Protein AF-F7T4Z5-F1 (afdb_monomer)

Sequence (200 aa):
MTIPRAWQRGQALVEALVLLPVLILSFMAVAWLGQLLFTAQEAAVASRSAAMVAAVGGGVPARSGSFVLAGSSVDAGVPRLAPLQAEWLGAEARRVSVTAHADMAGVGPWGAVRIERRTRVAAGAGNAEGDDDVRRRIGAAEISWTRTAERSLSLARDIRGQGMVVDSPWGRPALSLDWLSSWADVVPAQGLARNGRVTR

Organism: NCBI:txid1003200

Secondary structure (DSSP, 8-state):
----HHHHHHHHHHHHHHHHHHHHHHHHHHHHHHHHHHHHHHHHHHHHHHHHHHHHTPPPPSEETTEEEEEEEEE---GGGHHHHHHHH-TT-EEEEEEEEEEEPP-TT---EEEEEEEEEEES----SSHHHHHHHHHH-IIIIIHHHHHHHHHHHHHHHHHHHHHGGGTPPPPP--TTGGGTT-S-GGGGGGGGGS--

Radius of gyration: 31.34 Å; Cα contacts (8 Å, |Δi|>4): 206; chains: 1; bounding box: 72×48×90 Å

Solvent-accessible surface area (backbone atoms only — not comparable to full-atom values): 11489 Å² total; per-residue (Å²): 138,81,80,65,70,73,67,53,59,61,48,52,53,55,51,47,67,54,48,51,58,52,51,51,53,48,53,51,50,52,53,51,48,50,53,51,53,51,52,52,50,52,29,43,51,52,10,44,54,40,25,52,40,36,39,79,67,44,77,57,58,64,56,56,89,85,28,41,39,50,67,49,75,44,72,60,66,52,83,93,47,35,71,61,45,28,64,61,23,33,83,72,25,26,30,25,35,14,34,15,36,39,80,42,82,43,64,88,93,45,66,70,45,7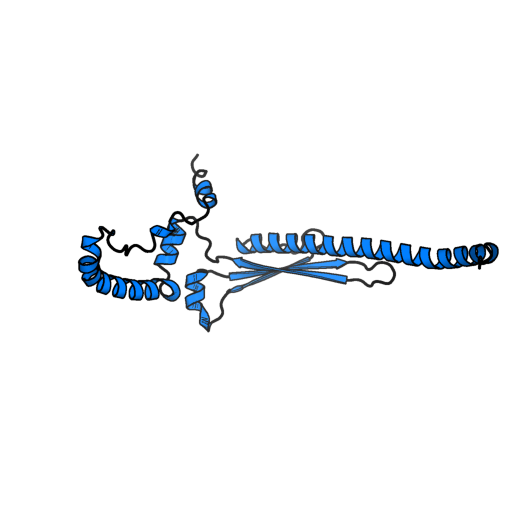6,46,77,28,75,32,75,40,68,17,62,38,54,80,54,88,34,68,70,47,44,51,52,51,53,67,65,21,52,90,81,40,35,56,59,48,51,57,51,50,51,52,49,54,62,46,48,71,58,46,52,72,69,38,52,89,72,72,61,78,79,84,80,81,69,74,65,70,76,52,65,82,74,61,72,71,76,53,66,64,68,74,78,73,83,83,132

Nearest PDB structures (foldseek):
  6yfe-assembly1_AB  TM=4.810E-01  e=9.846E-01  Beihai levi-like virus 19
  6yfl-assembly1_AB  TM=2.991E-01  e=1.621E+00  Leviviridae sp.
  8ow1-assembly1_PP  TM=4.923E-01  e=5.996E+00  Saccharomyces cerevisiae
  6yf9-assembly1_AA  TM=3.437E-01  e=6.791E+00  Leviviridae sp.

Mean predicted aligned error: 12.9 Å

Foldseek 3Di:
DDDDCVVVVVVVVVVCVVVVVVVVVVVVVVVVVVVVVVVLVVQQVLFVVLQVCVLVPHDRDQDDVQKGKDKDKAQPDDPVCLLVQCLQFNNPWIKIKMKIKHWAQDDDPGHIDIHIDMDIDGRSTDDALALVRVLVSQCVSVPPHPVVLVVVLVVLVVVQVVVCVVCVVVPDDRDDSPPRVVCSPVDPCPSVVPVPPPDD

Structure (mmCIF, N/CA/C/O backbone):
data_AF-F7T4Z5-F1
#
_entry.id   AF-F7T4Z5-F1
#
loop_
_atom_site.group_PDB
_atom_site.id
_atom_site.type_symbol
_atom_site.label_atom_id
_atom_site.label_alt_id
_atom_site.label_comp_id
_atom_site.label_asym_id
_atom_site.label_entity_id
_atom_site.label_seq_id
_atom_site.pdbx_PDB_ins_code
_atom_site.Cartn_x
_atom_site.Cartn_y
_atom_site.Cartn_z
_atom_site.occupancy
_atom_site.B_iso_or_equiv
_atom_site.auth_seq_id
_atom_site.auth_comp_id
_atom_site.auth_asym_id
_atom_site.auth_atom_id
_atom_site.pdbx_PDB_model_num
ATOM 1 N N . MET A 1 1 ? -6.852 12.782 -63.621 1.00 44.59 1 MET A N 1
ATOM 2 C CA . MET A 1 1 ? -5.514 13.372 -63.404 1.00 44.59 1 MET A CA 1
ATOM 3 C C . MET A 1 1 ? -4.662 12.320 -62.699 1.00 44.59 1 MET A C 1
ATOM 5 O O . MET A 1 1 ? -4.767 12.144 -61.496 1.00 44.59 1 MET A O 1
ATOM 9 N N . THR A 1 2 ? -3.960 11.493 -63.471 1.00 57.84 2 THR A N 1
ATOM 10 C CA . THR A 1 2 ? -3.199 10.331 -62.983 1.00 57.84 2 THR A CA 1
ATOM 11 C C . THR A 1 2 ? -1.746 10.737 -62.775 1.00 57.84 2 THR A C 1
ATOM 13 O O . THR A 1 2 ? -1.051 11.034 -63.744 1.00 57.84 2 THR A O 1
ATOM 16 N N . ILE A 1 3 ? -1.297 10.777 -61.520 1.00 59.94 3 ILE A N 1
A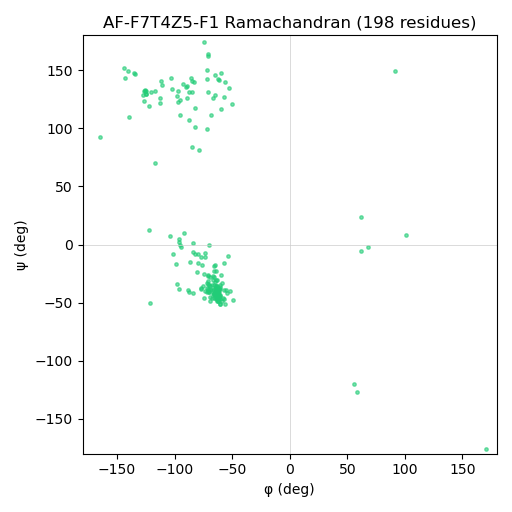TOM 17 C CA . ILE A 1 3 ? 0.093 11.100 -61.177 1.00 59.94 3 ILE A CA 1
ATOM 18 C C . ILE A 1 3 ? 1.007 9.986 -61.738 1.00 59.94 3 ILE A C 1
ATOM 20 O O . ILE A 1 3 ? 0.725 8.805 -61.514 1.00 59.94 3 ILE A O 1
ATOM 24 N N . PRO A 1 4 ? 2.073 10.311 -62.495 1.00 56.06 4 PRO A N 1
ATOM 25 C CA . PRO A 1 4 ? 2.935 9.315 -63.127 1.00 56.06 4 PRO A CA 1
ATOM 26 C C . PRO A 1 4 ? 3.729 8.497 -62.090 1.00 56.06 4 PRO A C 1
ATOM 28 O O . PRO A 1 4 ? 4.479 9.038 -61.280 1.00 56.06 4 PRO A O 1
ATOM 31 N N . ARG A 1 5 ? 3.618 7.161 -62.171 1.00 59.53 5 ARG A N 1
ATOM 32 C CA . ARG A 1 5 ? 4.220 6.163 -61.252 1.00 59.53 5 ARG A CA 1
ATOM 33 C C . ARG A 1 5 ? 5.751 6.244 -61.100 1.00 59.53 5 ARG A C 1
ATOM 35 O O . ARG A 1 5 ? 6.305 5.667 -60.170 1.00 59.53 5 ARG A O 1
ATOM 42 N N . ALA A 1 6 ? 6.450 6.939 -61.998 1.00 56.78 6 ALA A N 1
ATOM 43 C CA . ALA A 1 6 ? 7.904 7.103 -61.943 1.00 56.78 6 ALA A CA 1
ATOM 44 C C . ALA A 1 6 ? 8.358 8.034 -60.802 1.00 56.78 6 ALA A C 1
ATOM 46 O O . ALA A 1 6 ? 9.392 7.779 -60.192 1.00 56.78 6 ALA A O 1
ATOM 47 N N . TRP A 1 7 ? 7.558 9.051 -60.455 1.00 54.44 7 TRP A N 1
ATOM 48 C CA . TRP A 1 7 ? 7.845 9.955 -59.331 1.00 54.44 7 TRP A CA 1
ATOM 49 C C . TRP A 1 7 ? 7.592 9.293 -57.965 1.00 54.44 7 TRP A C 1
ATOM 51 O O . TRP A 1 7 ? 8.262 9.611 -56.988 1.00 54.44 7 TRP A O 1
ATOM 61 N N . GLN A 1 8 ? 6.711 8.288 -57.905 1.00 57.81 8 GLN A N 1
ATOM 62 C CA . GLN A 1 8 ? 6.463 7.496 -56.692 1.00 57.81 8 GLN A CA 1
ATOM 63 C C . GLN A 1 8 ? 7.630 6.563 -56.318 1.00 57.81 8 GLN A C 1
ATOM 65 O O . GLN A 1 8 ? 7.797 6.249 -55.143 1.00 57.81 8 GLN A O 1
ATOM 70 N N . ARG A 1 9 ? 8.460 6.122 -57.279 1.00 59.25 9 ARG A N 1
ATOM 71 C CA . ARG A 1 9 ? 9.546 5.151 -57.017 1.00 59.25 9 ARG A CA 1
ATOM 72 C C . ARG A 1 9 ? 10.717 5.733 -56.219 1.00 59.25 9 ARG A C 1
ATOM 74 O O . ARG A 1 9 ? 11.269 5.029 -55.382 1.00 59.25 9 ARG A O 1
ATOM 81 N N . GLY A 1 10 ? 11.085 6.993 -56.459 1.00 65.81 10 GLY A N 1
ATOM 82 C CA . GLY A 1 10 ? 12.142 7.671 -55.694 1.00 65.81 10 GLY A CA 1
ATOM 83 C C . GLY A 1 10 ? 11.664 8.123 -54.313 1.00 65.81 10 GLY A C 1
ATOM 84 O O . GLY A 1 10 ? 12.386 7.990 -53.328 1.00 65.81 10 GLY A O 1
ATOM 85 N N . GLN A 1 11 ? 10.412 8.581 -54.231 1.00 79.19 11 GLN A N 1
ATOM 86 C CA . GLN A 1 11 ? 9.795 9.008 -52.978 1.00 79.19 11 GLN A CA 1
ATOM 87 C C . GLN A 1 11 ? 9.609 7.844 -52.001 1.00 79.19 11 GLN A C 1
ATOM 89 O O . GLN A 1 11 ? 9.943 7.994 -50.833 1.00 79.19 11 GLN A O 1
ATOM 94 N N . ALA A 1 12 ? 9.169 6.673 -52.473 1.00 78.69 12 ALA A N 1
ATOM 95 C CA . ALA A 1 12 ? 8.997 5.499 -51.618 1.00 78.69 12 ALA A CA 1
ATOM 96 C C . ALA A 1 12 ? 10.311 5.048 -50.956 1.00 78.69 12 ALA A C 1
ATOM 98 O O . ALA A 1 12 ? 10.293 4.601 -49.813 1.00 78.69 12 ALA A O 1
ATOM 99 N N . LEU A 1 13 ? 11.455 5.187 -51.641 1.00 83.81 13 LEU A N 1
ATOM 100 C CA . LEU A 1 13 ? 12.763 4.851 -51.072 1.00 83.81 13 LEU A CA 1
ATOM 101 C C . LEU A 1 13 ? 13.163 5.836 -49.964 1.00 83.81 13 LEU A C 1
ATOM 103 O O . LEU A 1 13 ? 13.613 5.410 -48.906 1.00 83.81 13 LEU A O 1
ATOM 107 N N . VAL A 1 14 ? 12.981 7.140 -50.197 1.00 83.62 14 VAL A N 1
ATOM 108 C CA . VAL A 1 14 ? 13.283 8.187 -49.205 1.00 83.62 14 VAL A CA 1
ATOM 109 C C . VAL A 1 14 ? 12.344 8.084 -48.004 1.00 83.62 14 VAL A C 1
ATOM 111 O O . VAL A 1 14 ? 12.788 8.157 -46.862 1.00 83.62 14 VAL A O 1
ATOM 114 N N . GLU A 1 15 ? 11.057 7.853 -48.250 1.00 84.50 15 GLU A N 1
ATOM 115 C CA . GLU A 1 15 ? 10.052 7.651 -47.212 1.00 84.50 15 GLU A CA 1
ATOM 116 C C . GLU A 1 15 ? 10.359 6.394 -46.390 1.00 84.50 15 GLU A C 1
ATOM 118 O O . GLU A 1 15 ? 10.383 6.463 -45.166 1.00 84.50 15 GLU A O 1
ATOM 123 N N . ALA A 1 16 ? 10.712 5.274 -47.031 1.00 86.88 16 ALA A N 1
ATOM 124 C CA . ALA A 1 16 ? 11.144 4.067 -46.328 1.00 86.88 16 ALA A CA 1
ATOM 125 C C . ALA A 1 16 ? 12.423 4.297 -45.507 1.00 86.88 16 ALA A C 1
ATOM 127 O O . ALA A 1 16 ? 12.509 3.824 -44.375 1.00 86.88 16 ALA A O 1
ATOM 128 N N . LEU A 1 17 ? 13.390 5.057 -46.033 1.00 91.75 17 LEU A N 1
ATOM 129 C CA . LEU A 1 17 ? 14.636 5.375 -45.331 1.00 91.75 17 LEU A CA 1
ATOM 130 C C . LEU A 1 17 ? 14.390 6.183 -44.047 1.00 91.75 17 LEU A C 1
ATOM 132 O O . LEU A 1 17 ? 15.140 6.033 -43.086 1.00 91.75 17 LEU A O 1
ATOM 136 N N . VAL A 1 18 ? 13.338 7.006 -44.011 1.00 90.69 18 VAL A N 1
ATOM 137 C CA . VAL A 1 18 ? 12.945 7.784 -42.824 1.00 90.69 18 VAL A CA 1
ATOM 138 C C . VAL A 1 18 ? 12.014 6.993 -41.903 1.00 90.69 18 VAL A C 1
ATOM 140 O O . VAL A 1 18 ? 12.176 7.025 -40.685 1.00 90.69 18 VAL A O 1
ATOM 143 N N . LEU A 1 19 ? 11.051 6.251 -42.450 1.00 94.25 19 LEU A N 1
ATOM 144 C CA . LEU A 1 19 ? 10.078 5.503 -41.654 1.00 94.25 19 LEU A CA 1
ATOM 145 C C . LEU A 1 19 ? 10.708 4.319 -40.921 1.00 94.25 19 LEU A C 1
ATOM 147 O O . LEU A 1 19 ? 10.324 4.035 -39.790 1.00 94.25 19 LEU A O 1
ATOM 151 N N . LEU A 1 20 ? 11.687 3.645 -41.525 1.00 93.06 20 LEU A N 1
ATOM 152 C CA . LEU A 1 20 ? 12.339 2.479 -40.930 1.00 93.06 20 LEU A CA 1
ATOM 153 C C . LEU A 1 20 ? 13.031 2.802 -39.586 1.00 93.06 20 LEU A C 1
ATOM 155 O O . LEU A 1 20 ? 12.722 2.126 -38.602 1.00 93.06 20 LEU A O 1
ATOM 159 N N . PRO A 1 21 ? 13.893 3.830 -39.455 1.00 92.25 21 PRO A N 1
ATOM 160 C CA . PRO A 1 21 ? 14.484 4.180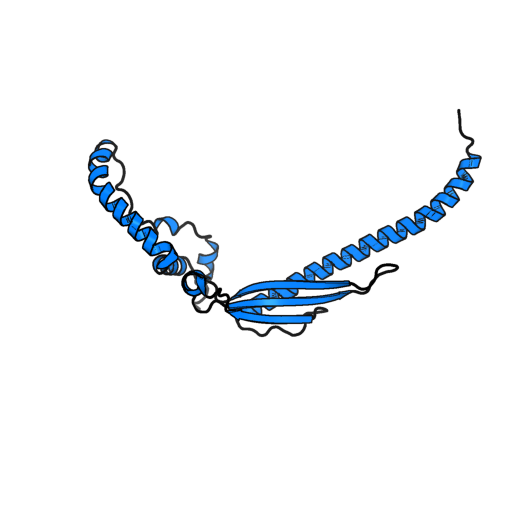 -38.164 1.00 92.25 21 PRO A CA 1
ATOM 161 C C . PRO A 1 21 ? 13.445 4.684 -37.158 1.00 92.25 21 PRO A C 1
ATOM 163 O O . PRO A 1 21 ? 13.553 4.362 -35.977 1.00 92.25 21 PRO A O 1
ATOM 166 N N . VAL A 1 22 ? 12.410 5.410 -37.598 1.00 92.81 22 VAL A N 1
ATOM 167 C CA . VAL A 1 22 ? 11.309 5.836 -36.714 1.00 92.81 22 VAL A CA 1
ATOM 168 C C . VAL A 1 22 ? 10.577 4.624 -36.137 1.00 92.81 22 VAL A C 1
ATOM 170 O O . VAL A 1 22 ? 10.306 4.573 -34.938 1.00 92.81 22 VAL A O 1
ATOM 173 N N . LEU A 1 23 ? 10.308 3.620 -36.969 1.00 94.81 23 LEU A N 1
ATOM 174 C CA . LEU A 1 23 ? 9.670 2.375 -36.562 1.00 94.81 23 LEU A CA 1
ATOM 175 C C . LEU A 1 23 ? 10.558 1.588 -35.585 1.00 94.81 23 LEU A C 1
ATOM 177 O O . LEU A 1 23 ? 10.070 1.142 -34.549 1.00 94.81 23 LEU A O 1
ATOM 181 N N . ILE A 1 24 ? 11.865 1.479 -35.855 1.00 91.81 24 ILE A N 1
ATOM 182 C CA . ILE A 1 24 ? 12.826 0.846 -34.934 1.00 91.81 24 ILE A CA 1
ATOM 183 C C . ILE A 1 24 ? 12.839 1.566 -33.583 1.00 91.81 24 ILE A C 1
ATOM 185 O O . ILE A 1 24 ? 12.725 0.915 -32.544 1.00 91.81 24 ILE A O 1
ATOM 189 N N . LEU A 1 25 ? 12.939 2.899 -33.578 1.00 91.44 25 LEU A N 1
ATOM 190 C CA . LEU A 1 25 ? 12.911 3.692 -32.348 1.00 91.44 25 LEU A CA 1
ATOM 191 C C . LEU A 1 25 ? 11.593 3.502 -31.592 1.00 91.44 25 LEU A C 1
ATOM 193 O O . LEU A 1 25 ? 11.608 3.393 -30.369 1.00 91.44 25 LEU A O 1
ATOM 197 N N . SER A 1 26 ? 10.467 3.407 -32.302 1.00 91.81 26 SER A N 1
ATOM 198 C CA . SER A 1 26 ? 9.159 3.143 -31.699 1.00 91.81 26 SER A CA 1
ATOM 199 C C . SER A 1 26 ? 9.109 1.771 -31.020 1.00 91.81 26 SER A C 1
ATOM 201 O O . SER A 1 26 ? 8.751 1.687 -29.846 1.00 91.81 26 SER A O 1
ATOM 203 N N . PHE A 1 27 ? 9.546 0.704 -31.694 1.00 93.69 27 PHE A N 1
ATOM 204 C CA . PHE A 1 27 ? 9.606 -0.632 -31.090 1.00 93.69 27 PHE A CA 1
ATOM 205 C C . PHE A 1 27 ? 10.554 -0.687 -29.892 1.00 93.69 27 PHE A C 1
ATOM 207 O O . PHE A 1 27 ? 10.223 -1.280 -28.865 1.00 93.69 27 PHE A O 1
ATOM 214 N N . MET A 1 28 ? 11.705 -0.024 -29.995 1.00 92.56 28 MET A N 1
ATOM 215 C CA . MET A 1 28 ? 12.671 0.078 -28.906 1.00 92.56 28 MET A CA 1
ATOM 216 C C . MET A 1 28 ? 12.081 0.821 -27.698 1.00 92.56 28 MET A C 1
ATOM 218 O O . MET A 1 28 ? 12.259 0.375 -26.566 1.00 92.56 28 MET A O 1
ATOM 222 N N . ALA A 1 29 ? 11.318 1.896 -27.931 1.00 89.62 29 ALA A N 1
ATOM 223 C CA . ALA A 1 29 ? 10.612 2.630 -26.882 1.00 89.62 29 ALA A CA 1
ATOM 224 C C . ALA A 1 29 ? 9.561 1.757 -26.185 1.00 89.62 29 ALA A C 1
ATOM 226 O O . ALA A 1 29 ? 9.495 1.733 -24.958 1.00 89.62 29 ALA A O 1
ATOM 227 N N . VAL A 1 30 ? 8.757 1.017 -26.957 1.00 93.56 30 VAL A N 1
ATOM 228 C CA . VAL A 1 30 ? 7.713 0.130 -26.421 1.00 93.56 30 VAL A CA 1
ATOM 229 C C . VAL A 1 30 ? 8.327 -0.993 -25.586 1.00 93.56 30 VAL A C 1
ATOM 231 O O . VAL A 1 30 ? 7.862 -1.249 -24.476 1.00 93.56 30 VAL A O 1
ATOM 234 N N . ALA A 1 31 ? 9.394 -1.630 -26.073 1.00 92.19 31 ALA A N 1
ATOM 235 C CA . ALA A 1 31 ? 10.097 -2.675 -25.333 1.00 92.19 31 ALA A CA 1
ATOM 236 C C . ALA A 1 31 ? 10.707 -2.136 -24.028 1.00 92.19 31 ALA A C 1
ATOM 238 O O . ALA A 1 31 ? 10.545 -2.741 -22.967 1.00 92.19 31 ALA A O 1
ATOM 239 N N . TRP A 1 32 ? 11.355 -0.968 -24.086 1.00 91.81 32 TRP A N 1
ATOM 240 C CA . TRP A 1 32 ? 11.945 -0.333 -22.908 1.00 91.81 32 TRP A CA 1
ATOM 241 C C . TRP A 1 32 ? 10.885 0.085 -21.880 1.00 91.81 32 TRP A C 1
ATOM 243 O O . TRP A 1 32 ? 11.053 -0.152 -20.684 1.00 91.81 32 TRP A O 1
ATOM 253 N N . LEU A 1 33 ? 9.750 0.626 -22.331 1.00 91.81 33 LEU A N 1
ATOM 254 C CA . LEU A 1 33 ? 8.624 0.944 -21.456 1.00 91.81 33 LEU A CA 1
ATOM 255 C C . LEU A 1 33 ? 8.031 -0.318 -20.814 1.00 91.81 33 LEU A C 1
ATOM 257 O O . LEU A 1 33 ? 7.712 -0.306 -19.627 1.00 91.81 33 LEU A O 1
ATOM 261 N N . GLY A 1 34 ? 7.922 -1.414 -21.569 1.00 93.88 34 GLY A N 1
ATOM 262 C CA . GLY A 1 34 ? 7.502 -2.711 -21.039 1.00 93.88 34 GLY A CA 1
ATOM 263 C C . GLY A 1 34 ? 8.404 -3.176 -19.895 1.00 93.88 34 GLY A C 1
ATOM 264 O O . GLY A 1 34 ? 7.908 -3.519 -18.821 1.00 93.88 34 GLY A O 1
ATOM 265 N N . GLN A 1 35 ? 9.722 -3.083 -20.080 1.00 92.12 35 GLN A N 1
ATOM 266 C CA . GLN A 1 35 ? 10.704 -3.413 -19.046 1.00 92.12 35 GLN A CA 1
ATOM 267 C C . GLN A 1 35 ? 10.580 -2.508 -17.813 1.00 92.12 35 GLN A C 1
ATOM 269 O O . GLN A 1 35 ? 10.682 -2.977 -16.676 1.00 92.12 35 GLN A O 1
ATOM 274 N N . LEU A 1 36 ? 10.308 -1.217 -18.021 1.00 92.19 36 LEU A N 1
ATOM 275 C CA . LEU A 1 36 ? 10.087 -0.251 -16.946 1.00 92.19 36 LEU A CA 1
ATOM 276 C C . LEU A 1 36 ? 8.850 -0.585 -16.116 1.00 92.19 36 LEU A C 1
ATOM 278 O O . LEU A 1 36 ? 8.913 -0.593 -14.886 1.00 92.19 36 LEU A O 1
ATOM 282 N N . LEU A 1 37 ? 7.734 -0.895 -16.775 1.00 94.19 37 LEU A N 1
ATOM 283 C CA . LEU A 1 37 ? 6.494 -1.271 -16.102 1.00 94.19 37 LEU A CA 1
ATOM 284 C C . LEU A 1 37 ? 6.643 -2.591 -15.347 1.00 94.19 37 LEU A C 1
ATOM 286 O O . LEU A 1 37 ? 6.213 -2.676 -14.196 1.00 94.19 37 LEU A O 1
ATOM 290 N N . PHE A 1 38 ? 7.293 -3.582 -15.956 1.00 95.00 38 PHE A N 1
ATOM 291 C CA . PHE A 1 38 ? 7.570 -4.868 -15.326 1.00 95.00 38 PHE A CA 1
ATOM 292 C C . PHE A 1 38 ? 8.429 -4.704 -14.063 1.00 95.00 38 PHE A C 1
ATOM 294 O O . PHE A 1 38 ? 8.025 -5.107 -12.973 1.00 95.00 38 PHE A O 1
ATOM 301 N N . THR A 1 39 ? 9.546 -3.982 -14.168 1.00 94.00 39 THR A N 1
ATOM 302 C CA . THR A 1 39 ? 10.438 -3.702 -13.030 1.00 94.00 39 THR A CA 1
ATOM 303 C C . THR A 1 39 ? 9.710 -2.931 -11.923 1.00 94.00 39 THR A C 1
ATOM 305 O O . THR A 1 39 ? 9.903 -3.184 -10.733 1.00 94.00 39 THR A O 1
ATOM 308 N N . ALA A 1 40 ? 8.811 -2.011 -12.286 1.00 93.69 40 ALA A N 1
ATOM 309 C CA . ALA A 1 40 ? 8.000 -1.279 -11.320 1.00 93.69 40 ALA A CA 1
ATOM 310 C C . ALA A 1 40 ? 6.952 -2.151 -10.608 1.00 93.69 40 ALA A C 1
ATOM 312 O O . ALA A 1 40 ? 6.580 -1.825 -9.476 1.00 93.69 40 ALA A O 1
ATOM 313 N N . GLN A 1 41 ? 6.465 -3.219 -11.246 1.00 95.81 41 GLN A N 1
ATOM 314 C CA . GLN A 1 41 ? 5.583 -4.210 -10.625 1.00 95.81 41 GLN A CA 1
ATOM 315 C C . GLN A 1 41 ? 6.362 -5.118 -9.672 1.00 95.81 41 GLN A C 1
ATOM 317 O O . GLN A 1 41 ? 5.934 -5.298 -8.531 1.00 95.81 41 GLN A O 1
ATOM 322 N N . GLU A 1 42 ? 7.528 -5.618 -10.084 1.00 95.75 42 GLU A N 1
ATOM 323 C CA . GLU A 1 42 ? 8.395 -6.423 -9.218 1.00 95.75 42 GLU A CA 1
ATOM 324 C C . GLU A 1 42 ? 8.841 -5.641 -7.975 1.00 95.75 42 GLU A C 1
ATOM 326 O O . GLU A 1 42 ? 8.733 -6.147 -6.857 1.00 95.75 42 GLU A O 1
ATOM 331 N N . ALA A 1 43 ? 9.223 -4.368 -8.138 1.00 95.06 43 ALA A N 1
ATOM 332 C CA . ALA A 1 43 ? 9.545 -3.480 -7.023 1.00 95.06 43 ALA A CA 1
ATOM 333 C C . ALA A 1 43 ? 8.376 -3.352 -6.031 1.00 95.06 43 ALA A C 1
ATOM 335 O O . ALA A 1 43 ? 8.589 -3.333 -4.819 1.00 95.06 43 ALA A O 1
ATOM 336 N N . ALA A 1 44 ? 7.135 -3.288 -6.528 1.00 95.19 44 ALA A N 1
ATOM 337 C CA . ALA A 1 44 ? 5.944 -3.199 -5.686 1.00 95.19 44 ALA A CA 1
ATOM 338 C C . ALA A 1 44 ? 5.659 -4.508 -4.931 1.00 95.19 44 ALA A C 1
ATOM 340 O O . ALA A 1 44 ? 5.197 -4.473 -3.788 1.00 95.19 44 ALA A O 1
ATOM 341 N N . VAL A 1 45 ? 5.936 -5.663 -5.543 1.00 95.38 45 VAL A N 1
ATOM 342 C CA . VAL A 1 45 ? 5.847 -6.965 -4.867 1.00 95.38 45 VAL A CA 1
ATOM 343 C C . VAL A 1 45 ? 6.926 -7.072 -3.789 1.00 95.38 45 VAL A C 1
ATOM 345 O O . VAL A 1 45 ? 6.601 -7.424 -2.655 1.00 95.38 45 VAL A O 1
ATOM 348 N N . ALA A 1 46 ? 8.169 -6.699 -4.104 1.00 95.56 46 ALA A N 1
ATOM 349 C CA . ALA A 1 46 ? 9.296 -6.720 -3.174 1.00 95.56 46 ALA A CA 1
ATOM 350 C C . ALA A 1 46 ? 9.082 -5.789 -1.970 1.00 95.56 46 ALA A C 1
ATOM 352 O O . ALA A 1 46 ? 9.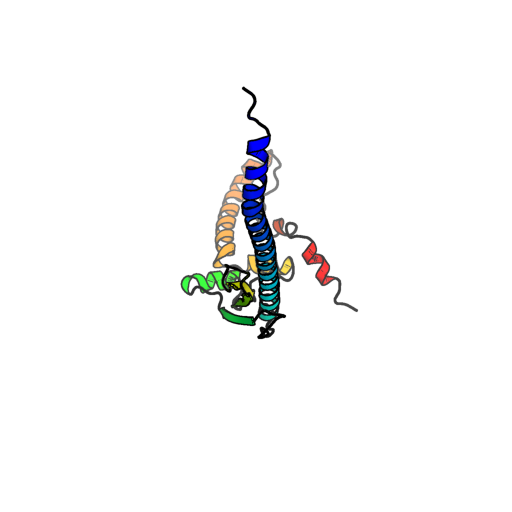291 -6.199 -0.828 1.00 95.56 46 ALA A O 1
ATOM 353 N N . SER A 1 47 ? 8.615 -4.554 -2.193 1.00 95.69 47 SER A N 1
ATOM 354 C CA . SER A 1 47 ? 8.315 -3.625 -1.097 1.00 95.69 47 SER A CA 1
ATOM 355 C C . SER A 1 47 ? 7.156 -4.124 -0.234 1.00 95.69 47 SER A C 1
ATOM 357 O O . SER A 1 47 ? 7.202 -3.988 0.987 1.00 95.69 47 SER A O 1
ATOM 359 N N . ARG A 1 48 ? 6.121 -4.725 -0.841 1.00 94.69 48 ARG A N 1
ATOM 360 C CA . ARG A 1 48 ? 4.958 -5.247 -0.112 1.00 94.69 48 ARG A CA 1
ATOM 361 C C . ARG A 1 48 ? 5.310 -6.462 0.733 1.00 94.69 48 ARG A C 1
ATOM 363 O O . ARG A 1 48 ? 4.936 -6.487 1.902 1.00 94.69 48 ARG A O 1
ATOM 370 N N . SER A 1 49 ? 6.003 -7.453 0.178 1.00 93.69 49 SER A N 1
ATOM 371 C CA . SER A 1 49 ? 6.376 -8.655 0.931 1.00 93.69 49 SER A CA 1
ATOM 372 C C . SER A 1 49 ? 7.296 -8.306 2.101 1.00 93.69 49 SER A C 1
ATOM 374 O O . SER A 1 49 ? 7.031 -8.723 3.227 1.00 93.69 49 SER A O 1
ATOM 376 N N . ALA A 1 50 ? 8.294 -7.446 1.876 1.00 94.00 50 ALA A N 1
ATOM 377 C CA . ALA A 1 50 ? 9.178 -6.958 2.928 1.00 94.00 50 ALA A CA 1
ATOM 378 C C . ALA A 1 50 ? 8.430 -6.129 3.987 1.00 94.00 50 ALA A C 1
ATOM 380 O O . ALA A 1 50 ? 8.685 -6.294 5.178 1.00 94.00 50 ALA A O 1
ATOM 381 N N . ALA A 1 51 ? 7.468 -5.287 3.589 1.00 92.12 51 ALA A N 1
ATOM 382 C CA . ALA A 1 51 ? 6.634 -4.548 4.537 1.00 92.12 51 ALA A CA 1
ATOM 383 C C . ALA A 1 51 ? 5.757 -5.472 5.394 1.00 92.12 51 ALA A C 1
ATOM 385 O O . ALA A 1 51 ? 5.587 -5.201 6.578 1.00 92.12 51 ALA A O 1
ATOM 386 N N . MET A 1 52 ? 5.229 -6.564 4.830 1.00 90.50 52 MET A N 1
ATOM 387 C CA . MET A 1 52 ? 4.441 -7.546 5.586 1.00 90.50 52 MET A CA 1
ATOM 388 C C . MET A 1 52 ? 5.307 -8.344 6.567 1.00 90.50 52 MET A C 1
ATOM 390 O O . MET A 1 52 ? 4.908 -8.531 7.713 1.00 90.50 52 MET A O 1
ATOM 394 N N . VAL A 1 53 ? 6.514 -8.753 6.163 1.00 90.44 53 VAL A N 1
ATOM 395 C CA . VAL A 1 53 ? 7.481 -9.401 7.070 1.00 90.44 53 VAL A CA 1
ATOM 396 C C . VAL A 1 53 ? 7.853 -8.461 8.217 1.00 90.44 53 VAL A C 1
ATOM 398 O O . VAL A 1 53 ? 7.785 -8.849 9.383 1.00 90.44 53 VAL A O 1
ATOM 401 N N . ALA A 1 54 ? 8.160 -7.202 7.902 1.00 90.88 54 ALA A N 1
ATOM 402 C CA . ALA A 1 54 ? 8.460 -6.187 8.905 1.00 90.88 54 ALA A CA 1
ATOM 403 C C . ALA A 1 54 ? 7.263 -5.854 9.804 1.00 90.88 54 ALA A C 1
ATOM 405 O O . ALA A 1 54 ? 7.436 -5.595 10.995 1.00 90.88 54 ALA A O 1
ATOM 406 N N . ALA A 1 55 ? 6.036 -5.934 9.283 1.00 88.06 55 ALA A N 1
ATOM 407 C CA . ALA A 1 55 ? 4.834 -5.755 10.084 1.00 88.06 55 ALA A CA 1
ATOM 408 C C . ALA A 1 55 ? 4.711 -6.819 11.184 1.00 88.06 55 ALA A C 1
ATOM 410 O O . ALA A 1 55 ? 4.436 -6.469 12.332 1.00 88.06 55 ALA A O 1
ATOM 411 N N . VAL A 1 56 ? 5.016 -8.081 10.871 1.00 85.38 56 VAL A N 1
ATOM 412 C CA . VAL A 1 56 ? 5.019 -9.198 11.838 1.00 85.38 56 VAL A CA 1
ATOM 413 C C . VAL A 1 56 ? 6.225 -9.142 12.798 1.00 85.38 56 VAL A C 1
ATOM 415 O O . VAL A 1 56 ? 6.263 -9.861 13.788 1.00 85.38 56 VAL A O 1
ATOM 418 N N . GLY A 1 57 ? 7.182 -8.234 12.573 1.00 85.00 57 GLY A N 1
ATOM 419 C CA . GLY A 1 57 ? 8.372 -8.056 13.415 1.00 85.00 57 GLY A CA 1
ATOM 420 C C . GLY A 1 57 ? 9.644 -8.688 12.854 1.00 85.00 57 GLY A C 1
ATOM 421 O O . GLY A 1 57 ? 10.664 -8.700 13.536 1.00 85.00 57 GLY A O 1
ATOM 422 N N . GLY A 1 58 ? 9.613 -9.187 11.616 1.00 85.81 58 GLY A N 1
ATOM 423 C CA . GLY A 1 58 ? 10.820 -9.599 10.907 1.00 85.81 58 GLY A CA 1
ATOM 424 C C . GLY A 1 58 ? 11.687 -8.406 10.485 1.00 85.81 58 GLY A C 1
ATOM 425 O O . GLY A 1 58 ? 11.233 -7.266 10.412 1.00 85.81 58 GLY A O 1
ATOM 426 N N . GLY A 1 59 ? 12.956 -8.665 10.176 1.00 88.31 59 GLY A N 1
ATOM 427 C CA . GLY A 1 59 ? 13.836 -7.649 9.598 1.00 88.31 59 GLY A CA 1
ATOM 428 C C . GLY A 1 59 ? 13.470 -7.334 8.144 1.00 88.31 59 GLY A C 1
ATOM 429 O O . GLY A 1 59 ? 13.006 -8.204 7.407 1.00 88.31 59 GLY A O 1
ATOM 430 N N . VAL A 1 60 ? 13.723 -6.097 7.708 1.00 90.31 60 VAL A N 1
ATOM 431 C CA . VAL A 1 60 ? 13.700 -5.755 6.279 1.00 90.31 60 VAL A CA 1
ATOM 432 C C . VAL A 1 60 ? 15.050 -6.160 5.686 1.00 90.31 60 VAL A C 1
ATOM 434 O O . VAL A 1 60 ? 16.071 -5.619 6.117 1.00 90.31 60 VAL A O 1
ATOM 437 N N . PRO A 1 61 ? 15.101 -7.103 4.729 1.00 90.50 61 PRO A N 1
ATOM 438 C CA . PRO A 1 61 ? 16.359 -7.452 4.084 1.00 90.50 61 PRO A CA 1
ATOM 439 C C . PRO A 1 61 ? 16.871 -6.245 3.297 1.00 90.50 61 PRO A C 1
ATOM 441 O O . PRO A 1 61 ? 16.076 -5.510 2.727 1.00 90.50 61 PRO A O 1
ATOM 444 N N . ALA A 1 62 ? 18.188 -6.049 3.219 1.00 91.00 62 ALA A N 1
ATOM 445 C CA . ALA A 1 62 ? 18.763 -4.915 2.484 1.00 91.00 62 ALA A CA 1
ATOM 446 C C . ALA A 1 62 ? 18.515 -4.990 0.964 1.00 91.00 62 ALA A C 1
ATOM 448 O O . ALA A 1 62 ? 18.566 -3.974 0.270 1.00 91.00 62 ALA A O 1
ATOM 449 N N . ARG A 1 63 ? 18.269 -6.195 0.430 1.00 91.44 63 ARG A N 1
ATOM 450 C CA . ARG A 1 63 ? 18.006 -6.443 -0.991 1.00 91.44 63 ARG A CA 1
ATOM 451 C C . ARG A 1 63 ? 16.981 -7.550 -1.201 1.00 91.44 63 ARG A C 1
ATOM 453 O O . ARG A 1 63 ? 16.888 -8.475 -0.399 1.00 91.44 63 ARG A O 1
ATOM 460 N N . SER A 1 64 ? 16.267 -7.467 -2.317 1.00 90.81 64 SER A N 1
ATOM 461 C CA . SER A 1 64 ? 15.428 -8.536 -2.860 1.00 90.81 64 SER A CA 1
ATOM 462 C C . SER A 1 64 ? 15.603 -8.553 -4.375 1.00 90.81 64 SER A C 1
ATOM 464 O O . SER A 1 64 ? 15.203 -7.608 -5.053 1.00 90.81 64 SER A O 1
ATOM 466 N N . GLY A 1 65 ? 16.270 -9.579 -4.908 1.00 88.88 65 GLY A N 1
ATOM 467 C CA . GLY A 1 65 ? 16.678 -9.603 -6.316 1.00 88.88 65 GLY A CA 1
ATOM 468 C C . GLY A 1 65 ? 17.582 -8.415 -6.673 1.00 88.88 65 GLY A C 1
ATOM 469 O O . GLY A 1 65 ? 18.585 -8.169 -6.001 1.00 88.88 65 GLY A O 1
ATOM 470 N N . SER A 1 66 ? 17.213 -7.668 -7.716 1.00 88.62 66 SER A N 1
ATOM 471 C CA . SER A 1 66 ? 17.891 -6.437 -8.155 1.00 88.62 66 SER A CA 1
ATOM 472 C C . SER A 1 66 ? 17.521 -5.194 -7.334 1.00 88.62 66 SER A C 1
ATOM 474 O O . SER A 1 66 ? 18.132 -4.140 -7.515 1.00 88.62 66 SER A O 1
ATOM 476 N N . PHE A 1 67 ? 16.536 -5.291 -6.437 1.00 93.50 67 PHE A N 1
ATOM 477 C CA . PHE A 1 67 ? 16.029 -4.152 -5.680 1.00 93.50 67 PHE A CA 1
ATOM 478 C C . PHE A 1 67 ? 16.785 -3.981 -4.369 1.00 93.50 67 PHE A C 1
ATOM 480 O O . PHE A 1 67 ? 16.982 -4.939 -3.616 1.00 93.50 67 PHE A O 1
ATOM 487 N N . VAL A 1 68 ? 17.146 -2.740 -4.058 1.00 94.12 68 VAL A N 1
ATOM 488 C CA . VAL A 1 68 ? 17.590 -2.340 -2.721 1.00 94.12 68 VAL A CA 1
ATOM 489 C C . VAL A 1 68 ? 16.365 -1.929 -1.916 1.00 94.12 68 VAL A C 1
ATOM 491 O O . VAL A 1 68 ? 15.463 -1.259 -2.424 1.00 94.12 68 VAL A O 1
ATOM 494 N N . LEU A 1 69 ? 16.313 -2.375 -0.667 1.00 93.81 69 LEU A N 1
ATOM 495 C CA . LEU A 1 69 ? 15.184 -2.180 0.226 1.00 93.81 69 LEU A CA 1
ATOM 496 C C . LEU A 1 69 ? 15.615 -1.341 1.427 1.00 93.81 69 LEU A C 1
ATOM 498 O O . LEU A 1 69 ? 16.613 -1.630 2.083 1.00 93.81 69 LEU A O 1
ATOM 502 N N . ALA A 1 70 ? 14.819 -0.323 1.737 1.00 92.94 70 ALA A N 1
ATOM 503 C CA . ALA A 1 70 ? 14.976 0.504 2.923 1.00 92.94 70 ALA A CA 1
ATOM 504 C C . ALA A 1 70 ? 13.691 0.447 3.749 1.00 92.94 70 ALA A C 1
ATOM 506 O O . ALA A 1 70 ? 12.614 0.810 3.267 1.00 92.94 70 ALA A O 1
ATOM 507 N N . GLY A 1 71 ? 13.810 -0.032 4.985 1.00 88.88 71 GLY A N 1
ATOM 508 C CA . GLY A 1 71 ? 12.714 -0.124 5.941 1.00 88.88 71 GLY A CA 1
ATOM 509 C C . GLY A 1 71 ? 12.776 0.972 6.995 1.00 88.88 71 GLY A C 1
ATOM 510 O O . GLY A 1 71 ? 13.852 1.316 7.474 1.00 88.88 71 GLY A O 1
ATOM 511 N N . SER A 1 72 ? 11.619 1.476 7.403 1.00 87.06 72 SER A N 1
ATOM 512 C CA . SER A 1 72 ? 11.464 2.256 8.627 1.00 87.06 72 SER A CA 1
ATOM 513 C C . SER A 1 72 ? 10.165 1.879 9.332 1.00 87.06 72 SER A C 1
ATOM 515 O O . SER A 1 72 ? 9.180 1.504 8.695 1.00 87.06 72 SER A O 1
ATOM 517 N N . SER A 1 73 ? 10.164 1.972 10.656 1.00 80.81 73 SER A N 1
ATOM 518 C CA . SER A 1 73 ? 8.975 1.797 11.484 1.00 80.81 73 SER A CA 1
ATOM 519 C C . SER A 1 73 ? 8.855 3.010 12.389 1.00 80.81 73 SER A C 1
ATOM 521 O O . SER A 1 73 ? 9.825 3.387 13.039 1.00 80.81 73 SER A O 1
ATOM 523 N N . VAL A 1 74 ? 7.681 3.629 12.401 1.00 80.81 74 VAL A N 1
ATOM 524 C CA . VAL A 1 74 ? 7.357 4.774 13.259 1.00 80.81 74 VAL A CA 1
ATOM 525 C C . VAL A 1 74 ? 5.982 4.523 13.849 1.00 80.81 74 VAL A C 1
ATOM 527 O O . VAL A 1 74 ? 5.142 3.930 13.174 1.00 80.81 74 VAL A O 1
ATOM 530 N N . ASP A 1 75 ? 5.718 4.984 15.064 1.00 73.19 75 ASP A N 1
ATOM 531 C CA . ASP A 1 75 ? 4.378 4.916 15.644 1.00 73.19 75 ASP A CA 1
ATOM 532 C C . ASP A 1 75 ? 3.358 5.537 14.682 1.00 73.19 75 ASP A C 1
ATOM 534 O O . ASP A 1 75 ? 3.593 6.584 14.070 1.00 73.19 75 ASP A O 1
ATOM 538 N N . ALA A 1 76 ? 2.223 4.863 14.474 1.00 66.94 76 ALA A N 1
ATOM 539 C CA . ALA A 1 76 ? 1.265 5.264 13.440 1.00 66.94 76 ALA A CA 1
ATOM 540 C C . ALA A 1 76 ? 0.518 6.575 13.770 1.00 66.94 76 ALA A C 1
ATOM 542 O O . ALA A 1 76 ? -0.312 7.026 12.969 1.00 66.94 76 ALA A O 1
ATOM 543 N N . GLY A 1 77 ? 0.825 7.170 14.926 1.00 65.94 77 GLY A N 1
ATOM 544 C CA . GLY A 1 77 ? 0.025 8.160 15.615 1.00 65.94 77 GLY A CA 1
ATOM 545 C C . GLY A 1 77 ? 0.186 9.602 15.133 1.00 65.94 77 GLY A C 1
ATOM 546 O O . GLY A 1 77 ? 1.287 10.090 14.895 1.00 65.94 77 GLY A O 1
ATOM 547 N N . VAL A 1 78 ? -0.931 10.324 15.061 1.00 71.31 78 VAL A N 1
ATOM 548 C CA . VAL A 1 78 ? -0.964 11.788 15.147 1.00 71.31 78 VAL A CA 1
ATOM 549 C C . VAL A 1 78 ? -1.263 12.113 1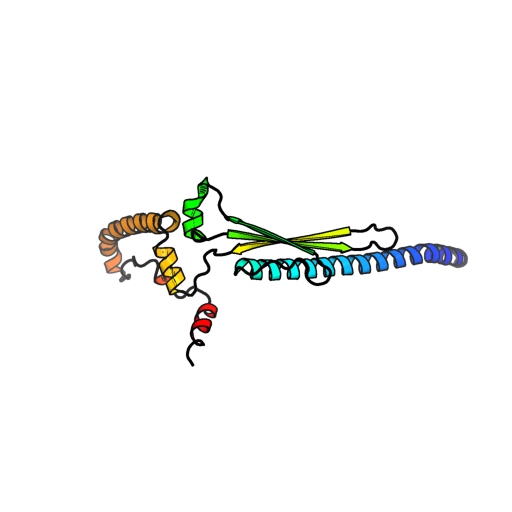6.611 1.00 71.31 78 VAL A C 1
ATOM 551 O O . VAL A 1 78 ? -2.308 11.672 17.085 1.00 71.31 78 VAL A O 1
ATOM 554 N N . PRO A 1 79 ? -0.441 12.901 17.331 1.00 77.31 79 PRO A N 1
ATOM 555 C CA . PRO A 1 79 ? -0.591 13.080 18.781 1.00 77.31 79 PRO A CA 1
ATOM 556 C C . PRO A 1 79 ? -2.004 13.493 19.218 1.00 77.31 79 PRO A C 1
ATOM 558 O O . PRO A 1 79 ? -2.546 12.966 20.183 1.00 77.31 79 PRO A O 1
ATOM 561 N N . ARG A 1 80 ? -2.650 14.377 18.446 1.00 80.19 80 ARG A N 1
ATOM 562 C CA . ARG A 1 80 ? -4.023 14.844 18.701 1.00 80.19 80 ARG A CA 1
ATOM 563 C C . ARG A 1 80 ? -5.083 13.740 18.602 1.00 80.19 80 ARG A C 1
ATOM 565 O O . ARG A 1 80 ? -6.119 13.833 19.249 1.00 80.19 80 ARG A O 1
ATOM 572 N N . LEU A 1 81 ? -4.854 12.738 17.760 1.00 78.25 81 LEU A N 1
ATOM 573 C CA . LEU A 1 81 ? -5.777 11.629 17.511 1.00 78.25 81 LEU A CA 1
ATOM 574 C C . LEU A 1 81 ? -5.318 10.339 18.199 1.00 78.25 81 LEU A C 1
ATOM 576 O O . LEU A 1 81 ? -5.939 9.306 17.979 1.00 78.25 81 LEU A O 1
ATOM 580 N N . ALA A 1 82 ? -4.269 10.388 19.026 1.00 78.56 82 ALA A N 1
ATOM 581 C CA . ALA A 1 82 ? -3.674 9.210 19.646 1.00 78.56 82 ALA A CA 1
ATOM 582 C C . ALA A 1 82 ? -4.682 8.340 20.424 1.00 78.56 82 ALA A C 1
ATOM 584 O O . ALA A 1 82 ? -4.635 7.130 20.228 1.00 78.56 82 ALA A O 1
ATOM 585 N N . PRO A 1 83 ? -5.643 8.884 21.206 1.00 80.56 83 PRO A N 1
ATOM 586 C CA . PRO A 1 83 ? -6.633 8.053 21.899 1.00 80.56 83 PRO A CA 1
ATOM 587 C C . PRO A 1 83 ? -7.542 7.291 20.926 1.00 80.56 83 PRO A C 1
ATOM 589 O O . PRO A 1 83 ? -7.719 6.085 21.049 1.00 80.56 83 PRO A O 1
ATOM 592 N N . LEU A 1 84 ? -8.052 7.981 19.900 1.00 79.50 84 LEU A N 1
ATOM 593 C CA . LEU A 1 84 ? -8.906 7.382 18.872 1.00 79.50 84 LEU A CA 1
ATOM 594 C C . LEU A 1 84 ? -8.133 6.361 18.024 1.00 79.50 84 LEU A C 1
ATOM 596 O O . LEU A 1 84 ? -8.656 5.314 17.662 1.00 79.50 84 LEU A O 1
ATOM 600 N N . GLN A 1 85 ? -6.873 6.657 17.708 1.00 78.31 85 GLN A N 1
ATOM 601 C CA . GLN A 1 85 ? -6.004 5.766 16.945 1.00 78.31 85 GLN A CA 1
ATOM 602 C C . GLN A 1 85 ? -5.593 4.537 17.751 1.00 78.31 85 GLN A C 1
ATOM 604 O O . GLN A 1 85 ? -5.571 3.454 17.182 1.00 78.31 85 GLN A O 1
ATOM 609 N N . ALA A 1 86 ? -5.325 4.675 19.050 1.00 77.12 86 ALA A N 1
ATOM 610 C CA . ALA A 1 86 ? -5.076 3.543 19.937 1.00 77.12 86 ALA A CA 1
ATOM 611 C C . ALA A 1 86 ? -6.319 2.653 20.070 1.00 77.12 86 ALA A C 1
ATOM 613 O O . ALA A 1 86 ? -6.195 1.435 20.116 1.00 77.12 86 ALA A O 1
ATOM 614 N N . GLU A 1 87 ? -7.517 3.235 20.064 1.00 79.81 87 GLU A N 1
ATOM 615 C CA . GLU A 1 87 ? -8.770 2.479 20.098 1.00 79.81 87 GLU A CA 1
ATOM 616 C C . GLU A 1 87 ? -9.050 1.737 18.776 1.00 79.81 87 GLU A C 1
ATOM 618 O O . GLU A 1 87 ? -9.477 0.587 18.790 1.00 79.81 87 GLU A O 1
ATOM 623 N N . TRP A 1 88 ? -8.765 2.357 17.624 1.00 74.81 88 TRP A N 1
ATOM 624 C CA . TRP A 1 88 ? -9.054 1.782 16.298 1.00 74.81 88 TRP A CA 1
ATOM 625 C C . TRP A 1 88 ? -7.976 0.829 15.793 1.00 74.81 88 TRP A C 1
ATOM 627 O O . TRP A 1 88 ? -8.265 -0.198 15.181 1.00 74.81 88 TRP A O 1
ATOM 637 N N . LEU A 1 89 ? -6.718 1.205 15.990 1.00 73.94 89 LEU A N 1
ATOM 638 C CA . LEU A 1 89 ? -5.566 0.465 15.498 1.00 73.94 89 LEU A CA 1
ATOM 639 C C . LEU A 1 89 ? -4.974 -0.417 16.607 1.00 73.94 89 LEU A C 1
ATOM 641 O O . LEU A 1 89 ? -4.272 -1.368 16.303 1.00 73.94 89 LEU A O 1
ATOM 645 N N . GLY A 1 90 ? -5.289 -0.180 17.878 1.00 73.94 90 GLY A N 1
ATOM 646 C CA . GLY A 1 90 ? -4.590 -0.793 19.006 1.00 73.94 90 GLY A CA 1
ATOM 647 C C . GLY A 1 90 ? -3.427 0.082 19.478 1.00 73.94 90 GLY A C 1
ATOM 648 O O . GLY A 1 90 ? -2.806 0.796 18.690 1.00 73.94 90 GLY A O 1
ATOM 649 N N . ALA A 1 91 ? -3.119 0.022 20.776 1.00 68.38 91 ALA A N 1
ATOM 650 C CA . ALA A 1 91 ? -2.050 0.815 21.394 1.00 68.38 91 ALA A CA 1
ATOM 651 C C . ALA A 1 91 ? -0.656 0.538 20.792 1.00 68.38 91 ALA A C 1
ATOM 653 O O . ALA A 1 91 ? 0.191 1.423 20.767 1.00 68.38 91 ALA A O 1
ATOM 654 N N . GLU A 1 92 ? -0.456 -0.662 20.243 1.00 71.88 92 GLU A N 1
ATOM 655 C CA . GLU A 1 92 ? 0.798 -1.133 19.635 1.00 71.88 92 GLU A CA 1
ATOM 656 C C . GLU A 1 92 ? 0.881 -0.861 18.119 1.00 71.88 92 GLU A C 1
ATOM 658 O O . GLU A 1 92 ? 1.739 -1.400 17.412 1.00 71.88 92 GLU A O 1
ATOM 663 N N . ALA A 1 93 ? -0.047 -0.069 17.572 1.00 79.19 93 ALA A N 1
ATOM 664 C CA . ALA A 1 93 ? -0.101 0.185 16.142 1.00 79.19 93 ALA A CA 1
ATOM 665 C C . ALA A 1 93 ? 1.088 1.028 15.666 1.00 79.19 93 ALA A C 1
ATOM 667 O O . ALA A 1 93 ? 1.180 2.240 15.888 1.00 79.19 93 ALA A O 1
ATOM 668 N N . ARG A 1 94 ? 1.960 0.398 14.885 1.00 83.62 94 ARG A N 1
ATOM 669 C CA . ARG A 1 94 ? 3.115 1.037 14.255 1.00 83.62 94 ARG A CA 1
ATOM 670 C C . ARG A 1 94 ? 2.934 1.100 12.747 1.00 83.62 94 ARG A C 1
ATOM 672 O O . ARG A 1 94 ? 2.455 0.171 12.104 1.00 83.62 94 ARG A O 1
ATOM 679 N N . ARG A 1 95 ? 3.339 2.202 12.137 1.00 87.62 95 ARG A N 1
ATOM 680 C CA . ARG A 1 95 ? 3.404 2.351 10.688 1.00 87.62 95 ARG A CA 1
ATOM 681 C C . ARG A 1 95 ? 4.760 1.856 10.207 1.00 87.62 95 ARG A C 1
ATOM 683 O O . ARG A 1 95 ? 5.773 2.533 10.355 1.00 87.62 95 ARG A O 1
ATOM 690 N N . VAL A 1 96 ? 4.751 0.702 9.562 1.00 90.50 96 VAL A N 1
ATOM 691 C CA . VAL A 1 96 ? 5.905 0.167 8.846 1.00 90.50 96 VAL A CA 1
ATOM 692 C C . VAL A 1 96 ? 5.889 0.719 7.430 1.00 90.50 96 VAL A C 1
ATOM 694 O O . VAL A 1 96 ? 4.864 0.685 6.748 1.00 90.50 96 VAL A O 1
ATOM 697 N N . SER A 1 97 ? 7.018 1.238 6.966 1.00 93.31 97 SER A N 1
ATOM 698 C CA . SER A 1 97 ? 7.202 1.636 5.579 1.00 93.31 97 SER A CA 1
ATOM 699 C C . SER A 1 97 ? 8.436 0.975 4.994 1.00 93.31 97 SER A C 1
ATOM 701 O O . SER A 1 97 ? 9.498 0.979 5.607 1.00 93.31 97 SER A O 1
ATOM 703 N N . VAL A 1 98 ? 8.288 0.396 3.808 1.00 95.88 98 VAL A N 1
ATOM 704 C CA . VAL A 1 98 ? 9.400 -0.188 3.061 1.00 95.88 98 VAL A CA 1
ATOM 705 C C . VAL A 1 98 ? 9.423 0.416 1.674 1.00 95.88 98 VAL A C 1
ATOM 707 O O . VAL A 1 98 ? 8.394 0.500 1.000 1.00 95.88 98 VAL A O 1
ATOM 710 N N . THR A 1 99 ? 10.604 0.848 1.263 1.00 96.81 99 THR A N 1
ATOM 711 C CA . THR A 1 99 ? 10.866 1.392 -0.062 1.00 96.81 99 THR A CA 1
ATOM 712 C C . THR A 1 99 ? 11.774 0.430 -0.811 1.00 96.81 99 THR A C 1
ATOM 714 O O . THR A 1 99 ? 12.863 0.137 -0.332 1.00 96.81 99 THR A O 1
ATOM 717 N N . ALA A 1 100 ? 11.328 -0.056 -1.966 1.00 96.62 100 ALA A N 1
ATOM 718 C CA . ALA A 1 100 ? 12.153 -0.764 -2.935 1.00 96.62 100 ALA A CA 1
ATOM 719 C C . ALA A 1 100 ? 12.605 0.217 -4.014 1.00 96.62 100 ALA A C 1
ATOM 721 O O . ALA A 1 100 ? 11.775 0.951 -4.557 1.00 96.62 100 ALA A O 1
ATOM 722 N N . HIS A 1 101 ? 13.893 0.221 -4.343 1.00 94.88 101 HIS A N 1
ATOM 723 C CA . HIS A 1 101 ? 14.405 1.006 -5.457 1.00 94.88 101 HIS A CA 1
ATOM 724 C C . HIS A 1 101 ? 15.366 0.209 -6.337 1.00 94.88 101 HIS A C 1
ATOM 726 O O . HIS A 1 101 ? 16.101 -0.656 -5.859 1.00 94.88 101 HIS A O 1
ATOM 732 N N . ALA A 1 102 ? 15.337 0.513 -7.632 1.00 93.81 102 ALA A N 1
ATOM 733 C CA . ALA A 1 102 ? 16.251 -0.024 -8.631 1.00 93.81 102 ALA A CA 1
ATOM 734 C C . ALA A 1 102 ? 16.589 1.050 -9.665 1.00 93.81 102 ALA A C 1
ATOM 736 O O . ALA A 1 102 ? 15.735 1.853 -10.045 1.00 93.81 102 ALA A O 1
ATOM 737 N N . ASP A 1 103 ? 17.835 1.033 -10.123 1.00 92.31 103 ASP A N 1
ATOM 738 C CA . ASP A 1 103 ? 18.306 1.867 -11.221 1.00 92.31 103 ASP A CA 1
ATOM 739 C C . ASP A 1 103 ? 18.269 1.039 -12.506 1.00 92.31 103 ASP A C 1
ATOM 741 O O . ASP A 1 103 ? 18.872 -0.032 -12.587 1.00 92.31 103 ASP A O 1
ATOM 745 N N . MET A 1 104 ? 17.538 1.519 -13.508 1.00 89.38 104 MET A N 1
ATOM 746 C CA . MET A 1 104 ? 17.502 0.912 -14.830 1.00 89.38 104 MET A CA 1
ATOM 747 C C . MET A 1 104 ? 18.367 1.696 -15.801 1.00 89.38 104 MET A C 1
ATOM 749 O O . MET A 1 104 ? 18.265 2.922 -15.902 1.00 89.38 104 MET A O 1
ATOM 753 N N . ALA A 1 105 ? 19.176 0.967 -16.566 1.00 88.25 105 ALA A N 1
ATOM 754 C CA . ALA A 1 105 ? 19.896 1.539 -17.686 1.00 88.25 105 ALA A CA 1
ATOM 755 C C . ALA A 1 105 ? 18.914 2.082 -18.738 1.00 88.25 105 ALA A C 1
ATOM 757 O O . ALA A 1 105 ? 17.858 1.502 -19.017 1.00 88.25 105 ALA A O 1
ATOM 758 N N . GLY A 1 106 ? 19.283 3.219 -19.316 1.00 85.12 106 GLY A N 1
ATOM 759 C CA . GLY A 1 106 ? 18.600 3.772 -20.472 1.00 85.12 106 GLY A CA 1
ATOM 760 C C . GLY A 1 106 ? 18.872 2.957 -21.738 1.00 85.12 106 GLY A C 1
ATOM 761 O O . GLY A 1 106 ? 19.806 2.155 -21.784 1.00 85.12 106 GLY A O 1
ATOM 762 N N . VAL A 1 107 ? 18.059 3.165 -22.772 1.00 82.19 107 VAL A N 1
ATOM 763 C CA . VAL A 1 107 ? 18.252 2.555 -24.094 1.00 82.19 107 VAL A CA 1
ATOM 764 C C . VAL A 1 107 ? 18.287 3.663 -25.145 1.00 82.19 107 VAL A C 1
ATOM 766 O O . VAL A 1 107 ? 17.407 4.517 -25.182 1.00 82.19 107 VAL A O 1
ATOM 769 N N . GLY A 1 108 ? 19.306 3.663 -26.007 1.00 78.06 108 GLY A N 1
ATOM 770 C CA . GLY A 1 108 ? 19.459 4.668 -27.062 1.00 78.06 108 GLY A CA 1
ATOM 771 C C . GLY A 1 108 ? 19.467 6.107 -26.510 1.00 78.06 108 GLY A C 1
ATOM 772 O O . GLY A 1 108 ? 20.348 6.430 -25.717 1.00 78.06 108 GLY A O 1
ATOM 773 N N . PRO A 1 109 ? 18.525 6.982 -26.917 1.00 77.31 109 PRO A N 1
ATOM 774 C CA . PRO A 1 109 ? 18.480 8.377 -26.468 1.00 77.31 109 PRO A CA 1
ATOM 775 C C . PRO A 1 109 ? 17.923 8.561 -25.046 1.00 77.31 109 PRO A C 1
ATOM 777 O O . PRO A 1 109 ? 17.988 9.666 -24.507 1.00 77.31 109 PRO A O 1
ATOM 780 N N . TRP A 1 110 ? 17.339 7.526 -24.435 1.00 80.00 110 TRP A N 1
ATOM 781 C CA . TRP A 1 110 ? 16.770 7.623 -23.091 1.00 80.00 110 TRP A CA 1
ATOM 782 C C . TRP A 1 110 ? 17.857 7.392 -22.041 1.00 80.00 110 TRP A C 1
ATOM 784 O O . TRP A 1 110 ? 18.616 6.432 -22.136 1.00 80.00 110 TRP A O 1
ATOM 794 N N . GLY A 1 111 ? 17.938 8.276 -21.043 1.00 86.12 111 GLY A N 1
ATOM 795 C CA . GLY A 1 111 ? 18.880 8.160 -19.927 1.00 86.12 111 GLY A CA 1
ATOM 796 C C . GLY A 1 111 ? 18.483 7.087 -18.908 1.00 86.12 111 GLY A C 1
ATOM 797 O O . GLY A 1 111 ? 17.408 6.493 -18.988 1.00 86.12 111 GLY A O 1
ATOM 798 N N . ALA A 1 112 ? 19.358 6.846 -17.930 1.00 90.19 112 ALA A N 1
ATOM 799 C CA . ALA A 1 112 ? 19.050 5.951 -16.817 1.00 90.19 112 ALA A CA 1
ATOM 800 C C . ALA A 1 112 ? 17.863 6.478 -15.993 1.00 90.19 112 ALA A C 1
ATOM 802 O O . ALA A 1 112 ? 17.735 7.684 -15.769 1.00 90.19 112 ALA A O 1
ATOM 803 N N . VAL A 1 113 ? 17.012 5.567 -15.520 1.00 92.19 113 VAL A N 1
ATOM 804 C CA . VAL A 1 113 ? 15.825 5.893 -14.720 1.00 92.19 113 VAL A CA 1
ATOM 805 C C . VAL A 1 113 ? 15.859 5.126 -13.410 1.00 92.19 113 VAL A C 1
ATOM 807 O O . VAL A 1 113 ? 16.050 3.912 -13.395 1.00 92.19 113 VAL A O 1
ATOM 810 N N . ARG A 1 114 ? 15.610 5.831 -12.306 1.00 92.69 114 ARG A N 1
ATOM 811 C CA . ARG A 1 114 ? 15.386 5.216 -10.998 1.00 92.69 114 ARG A CA 1
ATOM 812 C C . ARG A 1 114 ? 13.906 4.918 -10.806 1.00 92.69 114 ARG A C 1
ATOM 814 O O . ARG A 1 114 ? 13.070 5.815 -10.893 1.00 92.69 114 ARG A O 1
ATOM 821 N N . ILE A 1 115 ? 13.595 3.670 -10.486 1.00 93.69 115 ILE A N 1
ATOM 822 C CA . ILE A 1 115 ? 12.268 3.244 -10.049 1.00 93.69 115 ILE A CA 1
ATOM 823 C C . ILE A 1 115 ? 12.278 3.179 -8.526 1.00 93.69 115 ILE A C 1
ATOM 825 O O . ILE A 1 115 ? 13.127 2.511 -7.942 1.00 93.69 115 ILE A O 1
ATOM 829 N N . GLU A 1 116 ? 11.310 3.835 -7.888 1.00 95.25 116 GLU A N 1
ATOM 830 C CA . GLU A 1 116 ? 11.075 3.757 -6.446 1.00 95.25 116 GLU A CA 1
ATOM 831 C C . GLU A 1 116 ? 9.623 3.339 -6.181 1.00 95.25 116 GLU A C 1
ATOM 833 O O . GLU A 1 116 ? 8.673 3.921 -6.713 1.00 95.25 116 GLU A O 1
ATOM 838 N N . ARG A 1 117 ? 9.431 2.320 -5.340 1.00 95.62 117 ARG A N 1
ATOM 839 C CA . ARG A 1 117 ? 8.118 1.873 -4.867 1.00 95.62 117 ARG A CA 1
ATOM 840 C C . ARG A 1 117 ? 8.108 1.816 -3.353 1.00 95.62 117 ARG A C 1
ATOM 842 O O . ARG A 1 117 ? 8.902 1.111 -2.743 1.00 95.62 117 ARG A O 1
ATOM 849 N N . ARG A 1 118 ? 7.171 2.542 -2.745 1.00 95.81 118 ARG A N 1
ATOM 850 C CA . ARG A 1 118 ? 7.001 2.599 -1.293 1.00 95.81 118 ARG A CA 1
ATOM 851 C C . ARG A 1 118 ? 5.690 1.948 -0.882 1.00 95.81 118 ARG A C 1
ATOM 853 O O . ARG A 1 118 ? 4.624 2.348 -1.344 1.00 95.81 118 ARG A O 1
ATOM 860 N N . THR A 1 119 ? 5.764 0.987 0.028 1.00 95.12 119 THR A N 1
ATOM 861 C CA . THR A 1 119 ? 4.603 0.370 0.674 1.00 95.12 119 THR A CA 1
ATOM 862 C C . THR A 1 119 ? 4.565 0.778 2.137 1.00 95.12 119 THR A C 1
ATOM 864 O O . THR A 1 119 ? 5.596 0.805 2.805 1.00 95.12 119 THR A O 1
ATOM 867 N N . ARG A 1 120 ? 3.374 1.114 2.638 1.00 91.75 120 ARG A N 1
ATOM 868 C CA . ARG A 1 120 ? 3.133 1.405 4.053 1.00 91.75 120 ARG A CA 1
ATOM 869 C C . ARG A 1 120 ? 2.095 0.432 4.588 1.00 91.75 120 ARG A C 1
ATOM 871 O O . ARG A 1 120 ? 1.057 0.254 3.959 1.00 91.75 120 ARG A O 1
ATOM 878 N N . VAL A 1 121 ? 2.386 -0.175 5.729 1.00 87.56 121 VAL A N 1
ATOM 879 C CA . VAL A 1 121 ? 1.517 -1.118 6.430 1.00 87.56 121 VAL A CA 1
ATOM 880 C C . VAL A 1 121 ? 1.346 -0.617 7.857 1.00 87.56 121 VAL A C 1
ATOM 882 O O . VAL A 1 121 ? 2.318 -0.237 8.507 1.00 87.56 121 VAL A O 1
ATOM 885 N N . ALA A 1 122 ? 0.109 -0.591 8.338 1.00 85.62 122 ALA A N 1
ATOM 886 C CA . ALA A 1 122 ? -0.161 -0.401 9.752 1.00 85.62 122 ALA A CA 1
ATOM 887 C C . ALA A 1 122 ? -0.006 -1.776 10.423 1.00 85.62 122 ALA A C 1
ATOM 889 O O . ALA A 1 122 ? -0.832 -2.667 10.258 1.00 85.62 122 ALA A O 1
ATOM 890 N N . ALA A 1 123 ? 1.132 -1.988 11.068 1.00 82.38 123 ALA A N 1
ATOM 891 C CA . ALA A 1 123 ? 1.461 -3.203 11.790 1.00 82.38 123 ALA A CA 1
ATOM 892 C C . ALA A 1 123 ? 0.920 -3.118 13.216 1.00 82.38 123 ALA A C 1
ATOM 894 O O . ALA A 1 123 ? 0.889 -2.037 13.797 1.00 82.38 123 ALA A O 1
ATOM 895 N N . GLY A 1 124 ? 0.445 -4.239 13.756 1.00 73.94 124 GLY A N 1
ATOM 896 C CA . GLY A 1 124 ? -0.312 -4.233 15.012 1.00 73.94 124 GLY A CA 1
ATOM 897 C C . GLY A 1 124 ? -1.685 -3.559 14.897 1.00 73.94 124 GLY A C 1
ATOM 898 O O . GLY A 1 124 ? -2.435 -3.574 15.864 1.00 73.94 124 GLY A O 1
ATOM 899 N N . ALA A 1 125 ? -2.032 -3.018 13.720 1.00 69.00 125 ALA A N 1
ATOM 900 C CA . ALA A 1 125 ? -3.292 -2.345 13.473 1.00 69.00 125 ALA A CA 1
ATOM 901 C C . ALA A 1 125 ? -4.445 -3.346 13.428 1.00 69.00 125 ALA A C 1
ATOM 903 O O . ALA A 1 125 ? -4.647 -4.000 12.409 1.00 69.00 125 ALA A O 1
ATOM 904 N N . GLY A 1 126 ? -5.180 -3.460 14.531 1.00 60.66 126 GLY A N 1
ATOM 905 C CA . GLY A 1 126 ? -6.607 -3.789 14.559 1.00 60.66 126 GLY A CA 1
ATOM 906 C C . GLY A 1 126 ? -7.094 -5.134 14.002 1.00 60.66 126 GLY A C 1
ATOM 907 O O . GLY A 1 126 ? -8.284 -5.398 14.141 1.00 60.66 126 GLY A O 1
ATOM 908 N N . ASN A 1 127 ? -6.255 -5.976 13.387 1.00 66.94 127 ASN A N 1
ATOM 909 C CA . ASN A 1 127 ? -6.694 -7.261 12.840 1.00 66.94 127 ASN A CA 1
ATOM 910 C C . ASN A 1 127 ? -7.267 -8.112 13.973 1.00 66.94 127 ASN A C 1
ATOM 912 O O . ASN A 1 127 ? -6.551 -8.452 14.915 1.00 66.94 127 ASN A O 1
ATOM 916 N N . ALA A 1 128 ? -8.555 -8.417 13.872 1.00 66.75 128 ALA A N 1
ATOM 917 C CA . ALA A 1 128 ? -9.225 -9.285 14.814 1.00 66.75 128 ALA A CA 1
ATOM 918 C C . ALA A 1 128 ? -9.035 -10.748 14.404 1.00 66.75 128 ALA A C 1
ATOM 920 O O . ALA A 1 128 ? -9.083 -11.077 13.217 1.00 66.75 128 ALA A O 1
ATOM 921 N N . GLU A 1 129 ? -8.828 -11.630 15.378 1.00 66.44 129 GLU A N 1
ATOM 922 C CA . GLU A 1 129 ? -8.610 -13.064 15.121 1.00 66.44 129 GLU A CA 1
ATOM 923 C C . GLU A 1 129 ? -9.895 -13.812 14.717 1.00 66.44 129 GLU A C 1
ATOM 925 O O . GLU A 1 129 ? -9.834 -14.948 14.248 1.00 66.44 129 GLU A O 1
ATOM 930 N N . GLY A 1 130 ? -11.057 -13.166 14.855 1.00 70.44 130 GLY A N 1
ATOM 931 C CA . GLY A 1 130 ? -12.369 -13.683 14.472 1.00 70.44 130 GLY A CA 1
ATOM 932 C C . GLY A 1 130 ? -13.507 -12.790 14.972 1.00 70.44 130 GLY A C 1
ATOM 933 O O . GLY A 1 130 ? -13.268 -11.744 15.580 1.00 70.44 130 GLY A O 1
ATOM 934 N N . ASP A 1 131 ? -14.747 -13.218 14.744 1.00 70.69 131 ASP A N 1
ATOM 935 C CA . ASP A 1 131 ? -15.951 -12.403 14.977 1.00 70.69 131 ASP A CA 1
ATOM 936 C C . ASP A 1 131 ? -16.142 -12.019 16.452 1.00 70.69 131 ASP A C 1
ATOM 938 O O . ASP A 1 131 ? -16.552 -10.901 16.766 1.00 70.69 131 ASP A O 1
ATOM 942 N N . ASP A 1 132 ? -15.780 -12.912 17.378 1.00 73.88 132 ASP A N 1
ATOM 943 C CA . ASP A 1 132 ? -15.785 -12.628 18.817 1.00 73.88 132 ASP A CA 1
ATOM 944 C C . ASP A 1 132 ? -14.786 -11.531 19.207 1.00 73.88 132 ASP A C 1
ATOM 946 O O . ASP A 1 132 ? -15.082 -10.710 20.079 1.00 73.88 132 ASP A O 1
ATOM 950 N N . ASP A 1 133 ? -13.611 -11.501 18.573 1.00 73.81 133 ASP A N 1
ATOM 951 C CA . ASP A 1 133 ? -12.591 -10.480 18.826 1.00 73.81 133 ASP A CA 1
ATOM 952 C C . ASP A 1 133 ? -13.004 -9.139 18.202 1.00 73.81 133 ASP A C 1
ATOM 954 O O . ASP A 1 133 ? -12.916 -8.104 18.862 1.00 73.81 133 ASP A O 1
ATOM 958 N N . VAL A 1 134 ? -13.588 -9.150 16.994 1.00 75.56 134 VAL A N 1
ATOM 959 C CA . VAL A 1 134 ? -14.209 -7.955 16.388 1.00 75.56 134 VAL A CA 1
ATOM 960 C C . VAL A 1 134 ? -15.278 -7.383 17.319 1.00 75.56 134 VAL A C 1
ATOM 962 O O . VAL A 1 134 ? -15.237 -6.199 17.657 1.00 75.56 134 VAL A O 1
ATOM 965 N N . ARG A 1 135 ? -16.214 -8.221 17.783 1.00 76.12 135 ARG A N 1
ATOM 966 C CA . ARG A 1 135 ? -17.318 -7.804 18.656 1.00 76.12 135 ARG A CA 1
ATOM 967 C C . ARG A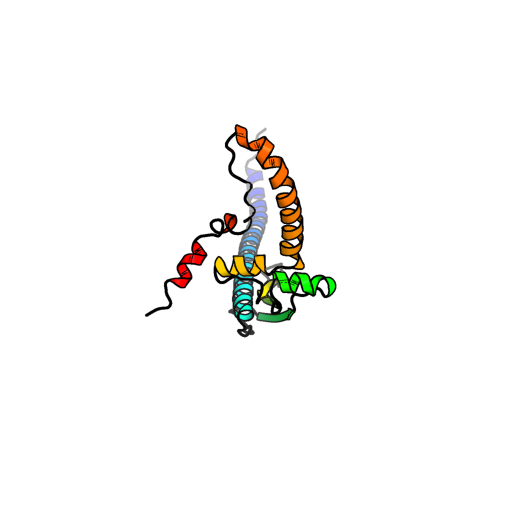 1 135 ? -16.810 -7.235 19.975 1.00 76.12 135 ARG A C 1
ATOM 969 O O . ARG A 1 135 ? -17.270 -6.179 20.403 1.00 76.12 135 ARG A O 1
ATOM 976 N N . ARG A 1 136 ? -15.847 -7.910 20.607 1.00 76.44 136 ARG A N 1
ATOM 977 C CA . ARG A 1 136 ? -15.230 -7.451 21.857 1.00 76.44 136 ARG A CA 1
ATOM 978 C C . ARG A 1 136 ? -14.553 -6.097 21.675 1.00 76.44 136 ARG A C 1
ATOM 980 O O . ARG A 1 136 ? -14.739 -5.218 22.508 1.00 76.44 136 ARG A O 1
ATOM 987 N N . ARG A 1 137 ? -13.809 -5.915 20.582 1.00 76.25 137 ARG A N 1
ATOM 988 C CA . ARG A 1 137 ? -13.109 -4.663 20.269 1.00 76.25 137 ARG A CA 1
ATOM 989 C C . ARG A 1 137 ? -14.076 -3.516 20.003 1.00 76.25 137 ARG A C 1
ATOM 991 O O . ARG A 1 137 ? -13.900 -2.458 20.589 1.00 76.25 137 ARG A O 1
ATOM 998 N N . ILE A 1 138 ? -15.117 -3.732 19.196 1.00 78.38 138 ILE A N 1
ATOM 999 C CA . ILE A 1 138 ? -16.147 -2.713 18.934 1.00 78.38 138 ILE A CA 1
ATOM 1000 C C . ILE A 1 138 ? -16.892 -2.349 20.225 1.00 78.38 138 ILE A C 1
ATOM 1002 O O . ILE A 1 138 ? -17.124 -1.173 20.481 1.00 78.38 138 ILE A O 1
ATOM 1006 N N . GLY A 1 139 ? -17.228 -3.333 21.066 1.00 76.50 139 GLY A N 1
ATOM 1007 C CA . GLY A 1 139 ? -17.872 -3.080 22.360 1.00 76.50 139 GLY A CA 1
ATOM 1008 C C . GLY A 1 139 ? -16.979 -2.344 23.368 1.00 76.50 139 GLY A C 1
ATOM 1009 O O . GLY A 1 139 ? -17.483 -1.582 24.190 1.00 76.50 139 GLY A O 1
ATOM 1010 N N . ALA A 1 140 ? -15.660 -2.543 23.299 1.00 76.38 140 ALA A N 1
ATOM 1011 C CA . ALA A 1 140 ? -14.675 -1.857 24.137 1.00 76.38 140 ALA A CA 1
ATOM 1012 C C . ALA A 1 140 ? -14.258 -0.474 23.595 1.00 76.38 140 ALA A C 1
ATOM 1014 O O . ALA A 1 140 ? -13.518 0.249 24.263 1.00 76.38 140 ALA A O 1
ATOM 1015 N N . ALA A 1 141 ? -14.712 -0.103 22.395 1.00 80.69 141 ALA A N 1
ATOM 1016 C CA . ALA A 1 141 ? -14.341 1.129 21.717 1.00 80.69 141 ALA A CA 1
ATOM 1017 C C . ALA A 1 141 ? -15.122 2.334 22.282 1.00 80.69 141 ALA A C 1
ATOM 1019 O O . ALA A 1 141 ? -16.143 2.768 21.735 1.00 80.69 141 ALA A O 1
ATOM 1020 N N . GLU A 1 142 ? -14.638 2.860 23.412 1.00 80.81 142 GLU A N 1
ATOM 1021 C CA . GLU A 1 142 ? -15.324 3.882 24.204 1.00 80.81 142 GLU A CA 1
ATOM 1022 C C . GLU A 1 142 ? -15.549 5.206 23.453 1.00 80.81 142 GLU A C 1
ATOM 1024 O O . GLU A 1 142 ? -16.660 5.751 23.460 1.00 80.81 142 GLU A O 1
ATOM 1029 N N . ILE A 1 143 ? -14.507 5.739 22.808 1.00 81.75 143 ILE A N 1
ATOM 1030 C CA . ILE A 1 143 ? -14.526 7.062 22.174 1.00 81.75 143 ILE A CA 1
ATOM 1031 C C . ILE A 1 143 ? -15.315 7.017 20.866 1.00 81.75 143 ILE A C 1
ATOM 1033 O O . ILE A 1 143 ? -15.989 7.993 20.526 1.00 81.75 143 ILE A O 1
ATOM 1037 N N . SER A 1 144 ? -15.234 5.913 20.127 1.00 76.94 144 SER A N 1
ATOM 1038 C CA . SER A 1 144 ? -15.770 5.832 18.770 1.00 76.94 144 SER A CA 1
ATOM 1039 C C . SER A 1 144 ? -17.166 5.235 18.663 1.00 76.94 144 SER A C 1
ATOM 1041 O O . SER A 1 144 ? -17.967 5.749 17.878 1.00 76.94 144 SER A O 1
ATOM 1043 N N . TRP A 1 145 ? -17.491 4.215 19.459 1.00 81.50 145 TRP A N 1
ATOM 1044 C CA . TRP A 1 145 ? -18.755 3.488 19.326 1.00 81.50 145 TRP A CA 1
ATOM 1045 C C . TRP A 1 145 ? -19.595 3.523 20.593 1.00 81.50 145 TRP A C 1
ATOM 1047 O O . TRP A 1 145 ? -20.763 3.909 20.517 1.00 81.50 145 TRP A O 1
ATOM 1057 N N . THR A 1 146 ? -19.029 3.195 21.756 1.00 82.56 146 THR A N 1
ATOM 1058 C CA . THR A 1 146 ? -19.814 2.985 22.982 1.00 82.56 146 THR A CA 1
ATOM 1059 C C . THR A 1 146 ? -20.550 4.244 23.416 1.00 82.56 146 THR A C 1
ATOM 1061 O O . THR A 1 146 ? -21.758 4.190 23.617 1.00 82.56 146 THR A O 1
ATOM 1064 N N . ARG A 1 147 ? -19.896 5.412 23.450 1.00 83.69 147 ARG A N 1
ATOM 1065 C CA . ARG A 1 147 ? -20.562 6.667 23.850 1.00 83.69 147 ARG A CA 1
ATOM 1066 C C . ARG A 1 147 ? -21.725 7.053 22.929 1.00 83.69 147 ARG A C 1
ATOM 1068 O O . ARG A 1 147 ? -22.749 7.568 23.381 1.00 83.69 147 ARG A O 1
ATOM 1075 N N . THR A 1 148 ? -21.572 6.826 21.626 1.00 84.88 148 THR A N 1
ATOM 1076 C CA . THR A 1 148 ? -22.622 7.098 20.632 1.00 84.88 148 THR A CA 1
ATOM 1077 C C . THR A 1 148 ? -23.754 6.077 20.748 1.00 84.88 148 THR A C 1
ATOM 1079 O O . THR A 1 148 ? -24.931 6.447 20.698 1.00 84.88 148 THR A O 1
ATOM 1082 N N . ALA A 1 149 ? -23.410 4.806 20.963 1.00 84.75 149 ALA A N 1
ATOM 1083 C CA . ALA A 1 149 ? -24.366 3.733 21.183 1.00 84.75 149 ALA A CA 1
ATOM 1084 C C . ALA A 1 149 ? -25.169 3.964 22.467 1.00 84.75 149 ALA A C 1
ATOM 1086 O O . ALA A 1 149 ? -26.389 3.892 22.428 1.00 84.75 149 ALA A O 1
ATOM 1087 N N . GLU A 1 150 ? -24.535 4.333 23.579 1.00 87.12 150 GLU A N 1
ATOM 1088 C CA . GLU A 1 150 ? -25.203 4.619 24.851 1.00 87.12 150 GLU A CA 1
ATOM 1089 C C . GLU A 1 150 ? -26.240 5.735 24.726 1.00 87.12 150 GLU A C 1
ATOM 1091 O O . GLU A 1 150 ? -27.372 5.555 25.174 1.00 87.12 150 GLU A O 1
ATOM 1096 N N . ARG A 1 151 ? -25.894 6.846 24.059 1.00 86.44 151 ARG A N 1
ATOM 1097 C CA . ARG A 1 151 ? -26.839 7.944 23.784 1.00 86.44 151 ARG A CA 1
ATOM 1098 C C . ARG A 1 151 ? -28.004 7.508 22.900 1.00 86.44 151 ARG A C 1
ATOM 1100 O O . ARG A 1 151 ? -29.142 7.913 23.120 1.00 86.44 151 ARG A O 1
ATOM 1107 N N . SER A 1 152 ? -27.729 6.685 21.894 1.00 86.50 152 SER A N 1
ATOM 1108 C CA . SER A 1 152 ? -28.769 6.177 20.994 1.00 86.50 152 SER A CA 1
ATOM 1109 C C . SER A 1 152 ? -29.685 5.185 21.718 1.00 86.50 152 SER A C 1
ATOM 1111 O O . SER A 1 152 ? -30.902 5.236 21.572 1.00 86.50 152 SER A O 1
ATOM 1113 N N . LEU A 1 153 ? -29.111 4.317 22.554 1.00 87.94 153 LEU A N 1
ATOM 1114 C CA . LEU A 1 153 ? -29.829 3.322 23.342 1.00 87.94 153 LEU A CA 1
ATOM 1115 C C . LEU A 1 153 ? -30.630 3.955 24.479 1.00 87.94 153 LEU A C 1
ATOM 1117 O O . LEU A 1 153 ? -31.704 3.451 24.790 1.00 87.94 153 LEU A O 1
ATOM 1121 N N . SER A 1 154 ? -30.156 5.040 25.103 1.00 88.38 154 SER A N 1
ATOM 1122 C CA . SER A 1 154 ? -30.955 5.777 26.090 1.00 88.38 154 SER A CA 1
ATOM 1123 C C . SER A 1 154 ? -32.209 6.352 25.438 1.00 88.38 154 SER A C 1
ATOM 1125 O O . SER A 1 154 ? -33.308 6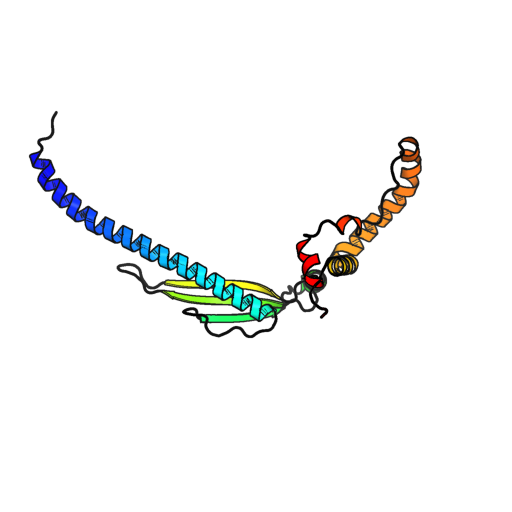.073 25.905 1.00 88.38 154 SER A O 1
ATOM 1127 N N . LEU A 1 155 ? -32.061 7.014 24.287 1.00 88.31 155 LEU A N 1
ATOM 1128 C CA . LEU A 1 155 ? -33.196 7.539 23.528 1.00 88.31 155 LEU A CA 1
ATOM 1129 C C . LEU A 1 155 ? -34.146 6.422 23.059 1.00 88.31 155 LEU A C 1
ATOM 1131 O O . LEU A 1 155 ? -35.365 6.553 23.142 1.00 88.31 155 LEU A O 1
ATOM 1135 N N . ALA A 1 156 ? -33.602 5.294 22.600 1.00 85.44 156 ALA A N 1
ATOM 1136 C CA . ALA A 1 156 ? -34.397 4.144 22.182 1.00 85.44 156 ALA A CA 1
ATOM 1137 C C . ALA A 1 156 ? -35.190 3.518 23.343 1.00 85.44 156 ALA A C 1
ATOM 1139 O O . ALA A 1 156 ? -36.315 3.065 23.132 1.00 85.44 156 ALA A O 1
ATOM 1140 N N . ARG A 1 157 ? -34.643 3.499 24.569 1.00 85.88 157 ARG A N 1
ATOM 1141 C CA . ARG A 1 157 ? -35.370 3.045 25.770 1.00 85.88 157 ARG A CA 1
ATOM 1142 C C . ARG A 1 157 ? -36.531 3.977 26.106 1.00 85.88 157 ARG A C 1
ATOM 1144 O O . ARG A 1 157 ? -37.617 3.473 26.389 1.00 85.88 157 ARG A O 1
ATOM 1151 N N . ASP A 1 158 ? -36.324 5.288 26.003 1.00 85.75 158 ASP A N 1
ATOM 1152 C CA . ASP A 1 158 ? -37.369 6.287 26.251 1.00 85.75 158 ASP A CA 1
ATOM 1153 C C . ASP A 1 158 ? -38.526 6.135 25.249 1.00 85.75 158 ASP A C 1
ATOM 1155 O O . ASP A 1 158 ? -39.696 6.069 25.633 1.00 85.75 158 ASP A O 1
ATOM 1159 N N . ILE A 1 159 ? -38.200 5.978 23.961 1.00 83.88 159 ILE A N 1
ATOM 1160 C CA . ILE A 1 159 ? -39.194 5.801 22.893 1.00 83.88 159 ILE A CA 1
ATOM 1161 C C . ILE A 1 159 ? -39.898 4.446 23.004 1.00 83.88 159 ILE A C 1
ATOM 1163 O O . ILE A 1 159 ? -41.105 4.377 22.783 1.00 83.88 159 ILE A O 1
ATOM 1167 N N . ARG A 1 160 ? -39.193 3.366 23.373 1.00 80.31 160 ARG A N 1
ATOM 1168 C CA . ARG A 1 160 ? -39.781 2.019 23.488 1.00 80.31 160 ARG A CA 1
ATOM 1169 C C . ARG A 1 160 ? -40.993 2.011 24.426 1.00 80.31 160 ARG A C 1
ATOM 1171 O O . ARG A 1 160 ? -41.981 1.352 24.113 1.00 80.31 160 ARG A O 1
ATOM 1178 N N . GLY A 1 161 ? -40.943 2.756 25.533 1.00 73.00 161 GLY A N 1
ATOM 1179 C CA . GLY A 1 161 ? -42.057 2.839 26.483 1.00 73.00 161 GLY A CA 1
ATOM 1180 C C . GLY A 1 161 ? -43.344 3.406 25.872 1.00 73.00 161 GLY A C 1
ATOM 1181 O O . GLY A 1 161 ? -44.429 2.912 26.163 1.00 73.00 161 GLY A O 1
ATOM 1182 N N . GLN A 1 162 ? -43.227 4.400 24.989 1.00 74.12 162 GLN A N 1
ATOM 1183 C CA . GLN A 1 162 ? -44.369 5.051 24.335 1.00 74.12 162 GLN A CA 1
ATOM 1184 C C . GLN A 1 162 ? -44.778 4.339 23.036 1.00 74.12 162 GLN A C 1
ATOM 1186 O O . GLN A 1 162 ? -45.964 4.164 22.759 1.00 74.12 162 GLN A O 1
ATOM 1191 N N . GLY A 1 163 ? -43.796 3.880 22.260 1.00 70.56 163 GLY A N 1
ATOM 1192 C CA . GLY A 1 163 ? -43.987 3.237 20.963 1.00 70.56 163 GLY A CA 1
ATOM 1193 C C . GLY A 1 163 ? -44.669 1.876 21.051 1.00 70.56 163 GLY A C 1
ATOM 1194 O O . GLY A 1 163 ? -45.494 1.578 20.200 1.00 70.56 163 GLY A O 1
ATOM 1195 N N . MET A 1 164 ? -44.429 1.073 22.098 1.00 69.00 164 MET A N 1
ATOM 1196 C CA . MET A 1 164 ? -45.092 -0.239 22.218 1.00 69.00 164 MET A CA 1
ATOM 1197 C C . MET A 1 164 ? -46.609 -0.141 22.419 1.00 69.00 164 MET A C 1
ATOM 1199 O O . MET A 1 164 ? -47.337 -1.045 22.014 1.00 69.00 164 MET A O 1
ATOM 1203 N N . VAL A 1 165 ? -47.098 0.952 23.014 1.00 74.88 165 VAL A N 1
ATOM 1204 C CA . VAL A 1 165 ? -48.543 1.199 23.146 1.00 74.88 165 VAL A CA 1
ATOM 1205 C C . VAL A 1 165 ? -49.158 1.478 21.776 1.00 74.88 165 VAL A C 1
ATOM 1207 O O . VAL A 1 165 ? -50.247 0.994 21.479 1.00 74.88 165 VAL A O 1
ATOM 1210 N N . VAL A 1 166 ? -48.435 2.218 20.933 1.00 78.88 166 VAL A N 1
ATOM 1211 C CA . VAL A 1 166 ? -48.866 2.567 19.578 1.00 78.88 166 VAL A CA 1
ATOM 1212 C C . VAL A 1 166 ? -48.699 1.393 18.615 1.00 78.88 166 VAL A C 1
ATOM 1214 O O . VAL A 1 166 ? -49.572 1.189 17.795 1.00 78.88 166 VAL A O 1
ATOM 1217 N N . ASP A 1 167 ? -47.644 0.585 18.717 1.00 78.38 167 ASP A N 1
ATOM 1218 C CA . ASP A 1 167 ? -47.351 -0.499 17.764 1.00 78.38 167 ASP A CA 1
ATOM 1219 C C . ASP A 1 167 ? -48.053 -1.831 18.087 1.00 78.38 167 ASP A C 1
ATOM 1221 O O . ASP A 1 167 ? -48.146 -2.709 17.223 1.00 78.38 167 ASP A O 1
ATOM 1225 N N . SER A 1 168 ? -48.575 -1.986 19.308 1.00 74.25 168 SER A N 1
ATOM 1226 C CA . SER A 1 168 ? -49.270 -3.192 19.793 1.00 74.25 168 SER A CA 1
ATOM 1227 C C . SER A 1 168 ? -50.363 -3.712 18.833 1.00 74.25 168 SER A C 1
ATOM 1229 O O . SER A 1 168 ? -50.329 -4.897 18.486 1.00 74.25 168 SER A O 1
ATOM 1231 N N . PRO A 1 169 ? -51.272 -2.863 18.307 1.00 84.12 169 PRO A N 1
ATOM 1232 C CA . PRO A 1 169 ? -52.327 -3.305 17.390 1.00 84.12 169 PRO A CA 1
ATOM 1233 C C . PRO A 1 169 ? -51.822 -3.814 16.032 1.00 84.12 169 PRO A C 1
ATOM 1235 O O . PRO A 1 169 ? -52.547 -4.520 15.335 1.00 84.12 169 PRO A O 1
ATOM 1238 N N . TRP A 1 170 ? -50.588 -3.473 15.649 1.00 85.38 170 TRP A N 1
ATOM 1239 C CA . TRP A 1 170 ? -49.969 -3.871 14.381 1.00 85.38 170 TRP A CA 1
ATOM 1240 C C . TRP A 1 170 ? -49.081 -5.116 14.513 1.00 85.38 170 TRP A C 1
ATOM 1242 O O . TRP A 1 170 ? -48.466 -5.529 13.530 1.00 85.38 170 TRP A O 1
ATOM 1252 N N . GLY A 1 171 ? -48.990 -5.714 15.708 1.00 81.69 171 GLY A N 1
ATOM 1253 C CA . GLY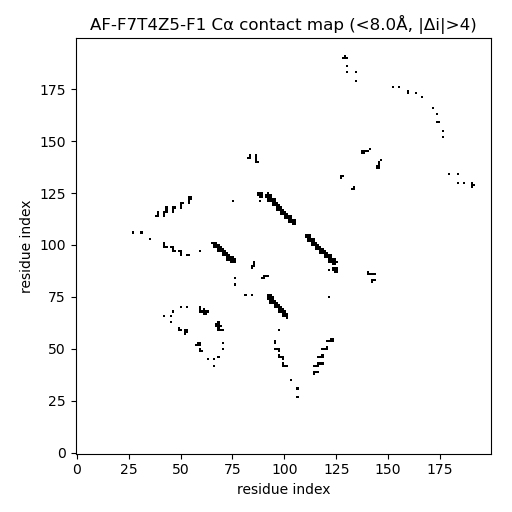 A 1 171 ? -48.248 -6.956 15.942 1.00 81.69 171 GLY A CA 1
ATOM 1254 C C . GLY A 1 171 ? -46.745 -6.857 15.662 1.00 81.69 171 GLY A C 1
ATOM 1255 O O . GLY A 1 171 ? -46.111 -7.868 15.357 1.00 81.69 171 GLY A O 1
ATOM 1256 N N . ARG A 1 172 ? -46.159 -5.651 15.715 1.00 78.00 172 ARG A N 1
ATOM 1257 C CA . ARG A 1 172 ? -44.726 -5.469 15.450 1.00 78.00 172 ARG A CA 1
ATOM 1258 C C . ARG A 1 172 ? -43.873 -6.021 16.603 1.00 78.00 172 ARG A C 1
ATOM 1260 O O . ARG A 1 172 ? -44.240 -5.845 17.765 1.00 78.00 172 ARG A O 1
ATOM 1267 N N . PRO A 1 173 ? -42.717 -6.649 16.310 1.00 74.38 173 PRO A N 1
ATOM 1268 C CA . PRO A 1 173 ? -41.770 -7.060 17.341 1.00 74.38 173 PRO A CA 1
ATOM 1269 C C . PRO A 1 173 ? -41.279 -5.857 18.148 1.00 74.38 173 PRO A C 1
ATOM 1271 O O . PRO A 1 173 ? -41.105 -4.766 17.601 1.00 74.38 173 PRO A O 1
ATOM 1274 N N . ALA A 1 174 ? -40.992 -6.070 19.432 1.00 75.62 174 ALA A N 1
ATOM 1275 C CA . ALA A 1 174 ? -40.376 -5.044 20.263 1.00 75.62 174 ALA A CA 1
ATOM 1276 C C . ALA A 1 174 ? -39.051 -4.568 19.641 1.00 75.62 174 ALA A C 1
ATOM 1278 O O . ALA A 1 174 ? -38.259 -5.374 19.147 1.00 75.62 174 ALA A O 1
ATOM 1279 N N . LEU A 1 175 ? -38.799 -3.255 19.698 1.00 79.31 175 LEU A N 1
ATOM 1280 C CA . LEU A 1 175 ? -37.566 -2.636 19.204 1.00 79.31 175 LEU A CA 1
ATOM 1281 C C . LEU A 1 175 ? -36.342 -3.371 19.768 1.00 79.31 175 LEU A C 1
ATOM 1283 O O . LEU A 1 175 ? -36.192 -3.397 20.986 1.00 79.31 175 LEU A O 1
ATOM 1287 N N . SER A 1 176 ? -35.458 -3.936 18.940 1.00 79.69 176 SER A N 1
ATOM 1288 C CA . SER A 1 176 ? -34.215 -4.540 19.445 1.00 79.69 176 SER A CA 1
ATOM 1289 C C . SER A 1 176 ? -33.257 -3.452 19.937 1.00 79.69 176 SER A C 1
ATOM 1291 O O . SER A 1 176 ? -33.017 -2.468 19.244 1.00 79.69 176 SER A O 1
ATOM 1293 N N . LEU A 1 177 ? -32.712 -3.631 21.142 1.00 81.94 177 LEU A N 1
ATOM 1294 C CA . LEU A 1 177 ? -31.638 -2.786 21.688 1.00 81.94 177 LEU A CA 1
ATOM 1295 C C . LEU A 1 177 ? -30.269 -3.460 21.579 1.00 81.94 177 LEU A C 1
ATOM 1297 O O . LEU A 1 177 ? -29.247 -2.838 21.862 1.00 81.94 177 LEU A O 1
ATOM 1301 N N . ASP A 1 178 ? -30.251 -4.729 21.184 1.00 77.75 178 ASP A N 1
ATOM 1302 C CA . ASP A 1 178 ? -29.019 -5.449 20.928 1.00 77.75 178 ASP A CA 1
ATOM 1303 C C . ASP A 1 178 ? -28.583 -5.162 19.491 1.00 77.75 178 ASP A C 1
ATOM 1305 O O . ASP A 1 178 ? -28.939 -5.856 18.539 1.00 77.75 178 ASP A O 1
ATOM 1309 N N . TRP A 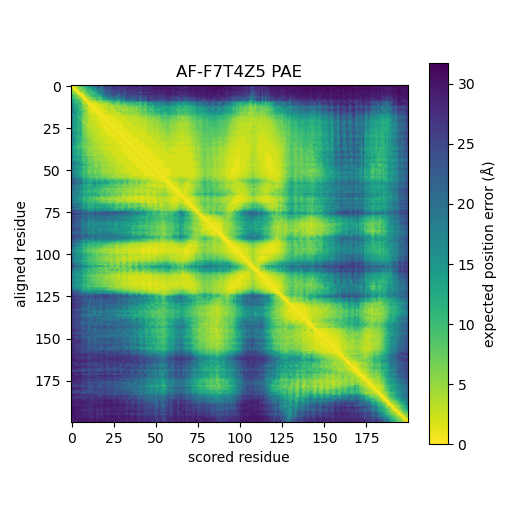1 179 ? -27.902 -4.028 19.343 1.00 78.94 179 TRP A N 1
ATOM 1310 C CA . TRP A 1 179 ? -27.475 -3.508 18.051 1.00 78.94 179 TRP A CA 1
ATOM 1311 C C . TRP A 1 179 ? -26.222 -4.194 17.521 1.00 78.94 179 TRP A C 1
ATOM 1313 O O . TRP A 1 179 ? -25.923 -4.011 16.350 1.00 78.94 179 TRP A O 1
ATOM 1323 N N . LEU A 1 180 ? -25.473 -4.910 18.368 1.00 77.25 180 LEU A N 1
ATOM 1324 C CA . LEU A 1 180 ? -24.167 -5.466 18.023 1.00 77.25 180 LEU A CA 1
ATOM 1325 C C . LEU A 1 180 ? -24.271 -6.942 17.618 1.00 77.25 180 LEU A C 1
ATOM 1327 O O . LEU A 1 180 ? -23.543 -7.372 16.725 1.00 77.25 180 LEU A O 1
ATOM 1331 N N . SER A 1 181 ? -25.191 -7.711 18.214 1.00 75.19 181 SER A N 1
ATOM 1332 C CA . SER A 1 181 ? -25.406 -9.114 17.832 1.00 75.19 181 SER A CA 1
ATOM 1333 C C . SER A 1 181 ? -25.977 -9.281 16.424 1.00 75.19 181 SER A C 1
ATOM 1335 O O . SER A 1 181 ? -25.674 -10.270 15.764 1.00 75.19 181 SER A O 1
ATOM 1337 N N . SER A 1 182 ? -26.720 -8.294 15.915 1.00 70.06 182 SER A N 1
ATOM 1338 C CA . SER A 1 182 ? -27.257 -8.304 14.548 1.00 70.06 182 SER A CA 1
ATOM 1339 C C . SER A 1 182 ? -26.181 -8.256 13.457 1.00 70.06 182 SER A C 1
ATOM 1341 O O . SER A 1 182 ? -26.461 -8.606 12.313 1.00 70.06 182 SER A O 1
ATOM 1343 N N . TRP A 1 183 ? -24.951 -7.855 13.792 1.00 68.12 183 TRP A N 1
ATOM 1344 C CA . TRP A 1 183 ? -23.823 -7.809 12.856 1.00 68.12 183 TRP A CA 1
ATOM 1345 C C . TRP A 1 183 ? -22.943 -9.058 12.897 1.00 68.12 183 TRP A C 1
ATOM 1347 O O . TRP A 1 183 ? -21.977 -9.129 12.138 1.00 68.12 183 TRP A O 1
ATOM 1357 N N . ALA A 1 184 ? -23.255 -10.037 13.753 1.00 64.38 184 ALA A N 1
ATOM 1358 C CA . ALA A 1 184 ? -22.437 -11.237 13.922 1.00 64.38 184 ALA A CA 1
ATOM 1359 C C . ALA A 1 184 ? -22.261 -12.031 12.613 1.00 64.38 184 ALA A C 1
ATOM 1361 O O . ALA A 1 184 ? -21.182 -12.556 12.369 1.00 64.38 184 ALA A O 1
ATOM 1362 N N . ASP A 1 185 ? -23.271 -12.029 11.739 1.00 64.50 185 ASP A N 1
ATOM 1363 C CA . ASP A 1 185 ? -23.280 -12.817 10.498 1.00 64.50 185 ASP A CA 1
ATOM 1364 C C . ASP A 1 185 ? -22.818 -12.031 9.251 1.00 64.50 185 ASP A C 1
ATOM 1366 O O . ASP A 1 185 ? -22.882 -12.536 8.129 1.00 64.50 185 ASP A O 1
ATOM 1370 N N . VAL A 1 186 ? -22.373 -10.776 9.406 1.00 61.12 186 VAL A N 1
ATOM 1371 C CA . VAL A 1 186 ? -22.049 -9.873 8.275 1.00 61.12 186 VAL A CA 1
ATOM 1372 C C . VAL A 1 186 ? -20.554 -9.906 7.904 1.00 61.12 186 VAL A C 1
ATOM 1374 O O . VAL A 1 186 ? -20.124 -9.271 6.939 1.00 61.12 186 VAL A O 1
ATOM 1377 N N . VAL A 1 187 ? -19.733 -10.673 8.626 1.00 53.41 187 VAL A N 1
ATOM 1378 C CA . VAL A 1 187 ? -18.284 -10.774 8.388 1.00 53.41 187 VAL A CA 1
ATOM 1379 C C . VAL A 1 187 ? -17.976 -11.952 7.444 1.00 53.41 187 VAL A C 1
ATOM 1381 O O . VAL A 1 187 ? -18.577 -13.019 7.575 1.00 53.41 187 VAL A O 1
ATOM 1384 N N . PRO A 1 188 ? -17.065 -11.811 6.456 1.00 53.56 188 PRO A N 1
ATOM 1385 C CA . PRO A 1 188 ? -16.802 -12.869 5.482 1.00 53.56 188 PRO A CA 1
ATOM 1386 C C . PRO A 1 188 ? -16.382 -14.188 6.148 1.00 53.56 188 PRO A C 1
ATOM 1388 O O . PRO A 1 188 ? -15.380 -14.238 6.860 1.00 53.56 188 PRO A O 1
ATOM 1391 N N . ALA A 1 189 ? -17.074 -15.283 5.809 1.00 54.97 189 ALA A N 1
ATOM 1392 C CA . ALA A 1 189 ? -16.881 -16.638 6.352 1.00 54.97 189 ALA A CA 1
ATOM 1393 C C . ALA A 1 189 ? -15.438 -17.196 6.282 1.00 54.97 189 ALA A C 1
ATOM 1395 O O . ALA A 1 189 ? -15.121 -18.227 6.872 1.00 54.97 189 ALA A O 1
ATOM 1396 N N . GLN A 1 190 ? -14.539 -16.519 5.568 1.00 53.38 190 GLN A N 1
ATOM 1397 C CA . GLN A 1 190 ? -13.127 -16.868 5.426 1.00 53.38 190 GLN A CA 1
ATOM 1398 C C . GLN A 1 190 ? -12.355 -16.787 6.761 1.00 53.38 190 GLN A C 1
ATOM 1400 O O . GLN A 1 190 ? -11.346 -17.476 6.906 1.00 53.38 190 GLN A O 1
ATOM 1405 N N . GLY A 1 191 ? -12.838 -16.016 7.748 1.00 50.81 191 GLY A N 1
ATOM 1406 C CA . GLY A 1 191 ? -12.271 -15.974 9.106 1.00 50.81 191 GLY A CA 1
ATOM 1407 C C . GLY A 1 191 ? -12.532 -17.241 9.937 1.00 50.81 191 GLY A C 1
ATOM 1408 O O . GLY A 1 191 ? -11.677 -17.658 10.716 1.00 50.81 191 GLY A O 1
ATOM 1409 N N . LEU A 1 192 ? -13.660 -17.922 9.707 1.00 48.72 192 LEU A N 1
ATOM 1410 C CA . LEU A 1 192 ? -14.084 -19.099 10.480 1.00 48.72 192 LEU A CA 1
ATOM 1411 C C . LEU A 1 192 ? -13.222 -20.346 10.207 1.00 48.72 192 LEU A C 1
ATOM 1413 O O . LEU A 1 192 ? -13.067 -21.208 11.070 1.00 48.72 192 LEU A O 1
ATOM 1417 N N . ALA A 1 193 ? -12.612 -20.447 9.022 1.00 50.16 193 ALA A N 1
ATOM 1418 C CA . ALA A 1 193 ? -11.882 -21.645 8.601 1.00 50.16 193 ALA A CA 1
ATOM 1419 C C . ALA A 1 193 ? -10.494 -21.808 9.254 1.00 50.16 193 ALA A C 1
ATOM 1421 O O . ALA A 1 193 ? -9.931 -22.906 9.232 1.00 50.16 193 ALA A O 1
ATOM 1422 N N . ARG A 1 194 ? -9.913 -20.745 9.832 1.00 51.34 194 ARG A N 1
ATOM 1423 C CA . ARG A 1 194 ? -8.533 -20.785 10.356 1.00 51.34 194 ARG A CA 1
ATOM 1424 C C . ARG A 1 194 ? -8.424 -21.436 11.743 1.00 51.34 194 ARG A C 1
ATOM 1426 O O . ARG A 1 194 ? -7.381 -22.011 12.043 1.00 51.34 194 ARG A O 1
ATOM 1433 N N . ASN A 1 195 ? -9.507 -21.453 12.525 1.00 46.03 195 ASN A N 1
ATOM 1434 C CA . ASN A 1 195 ? -9.545 -22.058 13.866 1.00 46.03 195 ASN A CA 1
ATOM 1435 C C . ASN A 1 195 ? -9.768 -23.581 13.875 1.00 46.03 195 ASN A C 1
ATOM 1437 O O . ASN A 1 195 ? -9.600 -24.216 14.910 1.00 46.03 195 ASN A O 1
ATOM 1441 N N . GLY A 1 196 ? -10.072 -24.203 12.731 1.00 44.25 196 GLY A N 1
ATOM 1442 C CA . GLY A 1 196 ? -10.282 -25.655 12.643 1.00 44.25 196 GLY A CA 1
ATOM 1443 C C . GLY A 1 196 ? -9.014 -26.510 12.493 1.00 44.25 196 GLY A C 1
ATOM 1444 O O . GLY A 1 196 ? -9.135 -27.721 12.335 1.00 44.25 196 GLY A O 1
ATOM 1445 N N . ARG A 1 197 ? -7.802 -25.927 12.470 1.00 46.91 197 ARG A N 1
ATOM 1446 C CA . ARG A 1 197 ? -6.552 -26.666 12.161 1.00 46.91 197 ARG A CA 1
ATOM 1447 C C . ARG A 1 197 ? -5.455 -26.640 13.225 1.00 46.91 197 ARG A C 1
ATOM 1449 O O . ARG A 1 197 ? -4.353 -27.099 12.942 1.00 46.91 197 ARG A O 1
ATOM 1456 N N . VAL A 1 198 ? -5.732 -26.192 14.446 1.00 44.38 198 VAL A N 1
ATOM 1457 C CA . VAL A 1 198 ? -4.774 -26.329 15.558 1.00 44.38 198 VAL A CA 1
ATOM 1458 C C . VAL A 1 198 ? -5.381 -27.208 16.643 1.00 44.38 198 VAL A C 1
ATOM 1460 O O . VAL A 1 198 ? -5.783 -26.736 17.693 1.00 44.38 198 VAL A O 1
ATOM 1463 N N . THR A 1 199 ? -5.511 -28.497 16.345 1.00 42.47 199 THR A N 1
ATOM 1464 C CA . THR A 1 199 ? -5.534 -29.595 17.326 1.00 42.47 199 THR A CA 1
ATOM 1465 C C . THR A 1 199 ? -5.306 -30.906 16.574 1.00 42.47 199 THR A C 1
ATOM 1467 O O . THR A 1 199 ? -6.233 -31.526 16.053 1.00 42.47 199 THR A O 1
ATOM 1470 N N . ARG A 1 200 ? -4.043 -31.324 16.493 1.00 35.62 200 ARG A N 1
ATOM 1471 C CA . ARG A 1 200 ? -3.676 -32.739 16.485 1.00 35.62 200 ARG A CA 1
ATOM 1472 C C . ARG A 1 200 ? -2.269 -32.913 17.019 1.00 35.62 200 ARG A C 1
ATOM 1474 O O . ARG A 1 200 ? -1.406 -32.108 16.610 1.00 35.62 200 ARG A O 1
#

pLDDT: mean 80.21, std 13.53, range [35.62, 96.81]